Protein AF-A0A1Z9DZ14-F1 (afdb_monomer)

Sequence (275 aa):
MGACILCGKSAGFFYALHKNCYQHYQTVVTGLVELLEQQLATQPLATVCARMRTQVDALEFTAEASQRCYVKALEQYAALPKQPLQALPVTENWLACIQMLALDERMFVDPTLVQRQRNLPALRSLQAGQLPQFEATEQVAPATLESQETIWWVFRSGDLEQKNPAPKNWSIVAQLIDNLRPSKVNLVSQSLAQGALWLTDMAIHIVPEQGVSAHDSVRIDYADIYSCTPASGGVSVQLKHSTAVAQALHCEDGRLLYQFILEGLKRRELGRKQI

Nearest PDB structures (foldseek):
  1aqc-assembly2_A  TM=5.773E-01  e=4.059E-03  Homo sapiens
  1aqc-assembly2_B-2  TM=5.901E-01  e=1.395E-02  Homo sapiens
  3u8z-assembly1_C  TM=3.535E-01  e=2.261E-02  Homo sapiens
  8s4y-assembly1_B  TM=3.367E-01  e=2.517E-02  Mus musculus
  3u8z-assembly2_B  TM=3.608E-01  e=3.867E-02  Homo sapiens

Mean predicted aligned error: 10.9 Å

Secondary structure (DSSP, 8-state):
-EEPTTT-SEEESS-SS-HHHHHHHHHHHHHHHHHHHHHTTTS-HHHHHHHHHHHHHTTT--HHHHHHHHHHHHHHHHT-TT-GGGSHHHHHHHHHHHHHTT--GGGSSSTTHHHHHHHHHHHHHHHTTPPPPPP--SSPPPTT--TTPPEEEEEEEEEEEEEEEPP----HHHHHHHHHS-----EEEEEEEEEEEEEESSEEEEEPPBTB-GGG-EEEETTTEEEEEEETTEEEEEETTS-S--EEEEETTHHHHHHHHHHHHHHHHHHHT--

Solvent-accessible surface area (backbone atoms only — not comparable to full-atom values): 15661 Å² total; per-residue (Å²): 116,35,47,10,69,44,57,62,48,82,35,40,82,90,32,60,56,46,72,65,59,53,51,53,51,52,53,48,25,53,52,45,28,54,48,48,73,71,33,52,80,77,46,62,65,70,60,54,54,50,54,52,46,57,65,49,61,75,64,62,45,35,72,70,41,48,52,49,41,54,49,51,17,54,52,53,44,65,66,36,92,82,41,62,66,74,40,68,70,35,35,52,44,54,55,47,48,39,61,76,67,69,56,64,70,83,74,40,90,56,76,54,53,66,58,52,59,68,46,43,62,44,44,51,29,48,74,72,75,37,82,43,84,60,74,86,63,97,66,82,76,57,84,84,60,54,98,84,61,49,73,47,47,73,42,83,48,28,36,36,31,35,62,40,73,49,86,76,80,86,48,75,67,56,56,54,48,42,73,77,42,82,64,77,82,58,65,37,78,40,80,75,44,58,21,27,33,37,33,36,69,57,34,40,35,36,36,50,58,94,90,58,64,77,83,65,46,48,75,46,45,48,85,42,52,70,50,73,46,88,42,95,53,7,29,33,37,30,44,72,88,48,85,88,56,51,32,34,43,32,34,91,51,21,68,53,53,44,54,52,52,52,51,35,44,50,52,51,57,53,59,62,72,78,111

pLDDT: mean 82.26, std 11.65, range [42.72, 96.06]

Foldseek 3Di:
DAAAQWQRHDPDDPDNHDPVSVVLLVVLLVVLLVLLVVDLQPHDLVVNLVVNCVSLVVSNTDPVNSLLSQLSSLVVNCVDPVNQLPDPSSLVSSLVSCVVSVHDCVSHPPSLSSVCSVCVVQLVCLVVVHQDDDDDDPDDDQPPDDPPWAWRDKFFKKWKKWWDQDPDPDDPVVVVVCVVPVDDRDTDIDTLAMGMWIFTLFWIWHQHPPPDDSVSIDTGGLVQFPDWDQDDQAIWTDGNPDDPIIITMHGSDRSSVVSSSVSSNVVVVVVVVVD

Radius of gyration: 24.78 Å; Cα contacts (8 Å, |Δi|>4): 399; chains: 1; bounding box: 60×48×67 Å

Structure (mmCIF, N/CA/C/O backbone):
data_AF-A0A1Z9DZ14-F1
#
_entry.id   AF-A0A1Z9DZ14-F1
#
loop_
_atom_site.group_PDB
_atom_site.id
_atom_site.type_symbol
_atom_site.label_atom_id
_atom_site.label_alt_id
_atom_site.label_comp_id
_atom_site.label_asym_id
_atom_site.label_entity_id
_atom_site.label_seq_id
_atom_site.pdbx_PDB_ins_code
_atom_site.Cartn_x
_atom_site.Cartn_y
_atom_site.Cartn_z
_atom_site.occupancy
_atom_site.B_iso_or_equiv
_atom_site.auth_seq_id
_atom_site.auth_comp_id
_atom_site.auth_asym_id
_atom_site.auth_atom_id
_atom_site.pdbx_PDB_model_num
ATOM 1 N N . MET A 1 1 ? 25.879 -20.425 -22.955 1.00 61.53 1 MET A N 1
ATOM 2 C CA . MET A 1 1 ? 26.076 -18.959 -22.931 1.00 61.53 1 MET A CA 1
ATOM 3 C C . MET A 1 1 ? 24.866 -18.340 -22.255 1.00 61.53 1 MET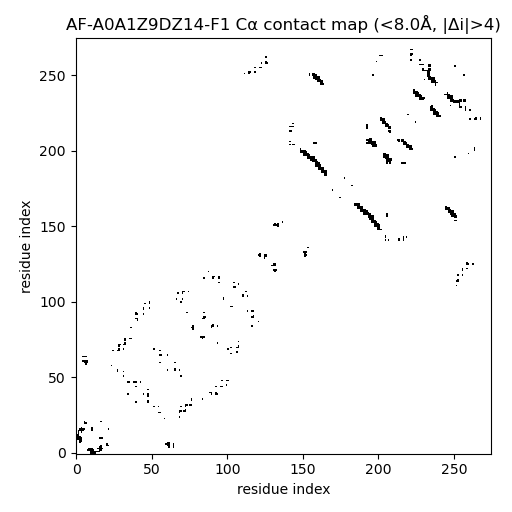 A C 1
ATOM 5 O O . MET A 1 1 ? 23.763 -18.751 -22.588 1.00 61.53 1 MET A O 1
ATOM 9 N N . GLY A 1 2 ? 25.050 -17.423 -21.306 1.00 78.19 2 GLY A N 1
ATOM 10 C CA . GLY A 1 2 ? 23.940 -16.706 -20.676 1.00 78.19 2 GLY A CA 1
ATOM 11 C C . GLY A 1 2 ? 23.332 -15.677 -21.632 1.00 78.19 2 GLY A C 1
ATOM 12 O O . GLY A 1 2 ? 24.054 -15.030 -22.398 1.00 78.19 2 GLY A O 1
ATOM 13 N N . ALA A 1 3 ? 22.006 -15.545 -21.614 1.00 85.06 3 ALA A N 1
ATOM 14 C CA . ALA A 1 3 ? 21.295 -14.473 -22.305 1.00 85.06 3 ALA A CA 1
ATOM 15 C C . ALA A 1 3 ? 21.242 -13.224 -21.414 1.00 85.06 3 ALA A C 1
ATOM 17 O O . ALA A 1 3 ? 21.137 -13.328 -20.192 1.00 85.06 3 ALA A O 1
ATOM 18 N N . CYS A 1 4 ? 21.315 -12.042 -22.022 1.00 89.56 4 CYS A N 1
ATOM 19 C CA . CYS A 1 4 ? 21.115 -10.787 -21.319 1.00 89.56 4 CYS A CA 1
ATOM 20 C C . CYS A 1 4 ? 19.668 -10.703 -20.833 1.00 89.56 4 CYS A C 1
ATOM 22 O O . CYS A 1 4 ? 18.748 -10.787 -21.642 1.00 89.56 4 CYS A O 1
ATOM 24 N N . ILE A 1 5 ? 19.466 -10.448 -19.540 1.00 88.69 5 ILE A N 1
ATOM 25 C CA . ILE A 1 5 ? 18.114 -10.348 -18.965 1.00 88.69 5 ILE A CA 1
ATOM 26 C C . ILE A 1 5 ? 17.293 -9.170 -19.519 1.00 88.69 5 ILE A C 1
ATOM 28 O O . ILE A 1 5 ? 16.074 -9.168 -19.407 1.00 88.69 5 ILE A O 1
ATOM 32 N N . LEU A 1 6 ? 17.948 -8.162 -20.112 1.00 90.25 6 LEU A N 1
ATOM 33 C CA . LEU A 1 6 ? 17.279 -6.981 -20.663 1.00 90.25 6 LEU A CA 1
ATOM 34 C C . LEU A 1 6 ? 16.865 -7.191 -22.120 1.00 90.25 6 LEU A C 1
ATOM 36 O O . LEU A 1 6 ? 15.693 -7.043 -22.435 1.00 90.25 6 LEU A O 1
ATOM 40 N N . CYS A 1 7 ? 17.796 -7.568 -23.000 1.00 90.75 7 CYS A N 1
ATOM 41 C CA . CYS A 1 7 ? 17.547 -7.664 -24.445 1.00 90.75 7 CYS A CA 1
ATOM 42 C C . CYS A 1 7 ? 17.412 -9.101 -24.983 1.00 90.75 7 CYS A C 1
ATOM 44 O O . CYS A 1 7 ? 17.202 -9.287 -26.176 1.00 90.75 7 CYS A O 1
ATOM 46 N N . GLY A 1 8 ? 17.612 -10.133 -24.155 1.00 87.25 8 GLY A N 1
ATOM 47 C CA . GLY A 1 8 ? 17.539 -11.547 -24.554 1.00 87.25 8 GLY A CA 1
ATOM 48 C C . GLY A 1 8 ? 18.699 -12.053 -25.428 1.00 87.25 8 GLY A C 1
ATOM 49 O O . GLY A 1 8 ? 18.810 -13.254 -25.666 1.00 87.25 8 GLY A O 1
ATOM 50 N N . LYS A 1 9 ? 19.599 -11.173 -25.889 1.00 89.00 9 LYS A N 1
ATOM 51 C CA . LYS A 1 9 ? 20.758 -11.521 -26.736 1.00 89.00 9 LYS A CA 1
ATOM 52 C C . LYS A 1 9 ? 21.900 -12.113 -25.898 1.00 89.00 9 LYS A C 1
ATOM 54 O O . LYS A 1 9 ? 21.988 -11.870 -24.698 1.00 89.00 9 LYS A O 1
ATOM 59 N N . SER A 1 10 ? 22.815 -12.867 -26.508 1.00 86.44 10 SER A N 1
ATOM 60 C CA . SER A 1 10 ? 23.923 -13.520 -25.787 1.00 86.44 10 SER A CA 1
ATOM 61 C C . SER A 1 10 ? 24.830 -12.514 -25.058 1.00 86.44 10 SER A C 1
ATOM 63 O O . SER A 1 10 ? 25.407 -11.627 -25.690 1.00 86.44 10 SER A O 1
ATOM 65 N N . ALA A 1 11 ? 25.006 -12.678 -23.745 1.00 81.19 11 ALA A N 1
ATOM 66 C CA . ALA A 1 11 ? 25.849 -11.829 -22.891 1.00 81.19 11 ALA A CA 1
ATOM 67 C C . ALA A 1 11 ? 27.206 -12.463 -22.526 1.00 81.19 11 ALA A C 1
ATOM 69 O O . ALA A 1 11 ? 28.018 -11.852 -21.834 1.00 81.19 11 ALA A O 1
ATOM 70 N N . GLY A 1 12 ? 27.484 -13.670 -23.027 1.00 78.56 12 GLY A N 1
ATOM 71 C CA . GLY A 1 12 ? 28.678 -14.447 -22.689 1.00 78.56 12 GLY A CA 1
ATOM 72 C C . GLY A 1 12 ? 28.428 -15.423 -21.536 1.00 78.56 12 GLY A C 1
ATOM 73 O O . GLY A 1 12 ? 27.288 -15.683 -21.163 1.00 78.56 12 GLY A O 1
ATOM 74 N N . PHE A 1 13 ? 29.484 -16.043 -21.004 1.00 68.12 13 PHE A N 1
ATOM 75 C CA . PHE A 1 13 ? 29.361 -17.037 -19.923 1.00 68.12 13 PHE A CA 1
ATOM 76 C C . PHE A 1 13 ? 29.339 -16.428 -18.516 1.00 68.12 13 PHE A C 1
ATOM 78 O O . PHE A 1 13 ? 28.753 -17.023 -17.620 1.00 68.12 13 PHE A O 1
ATOM 85 N N . PHE A 1 14 ? 29.946 -15.253 -18.330 1.00 70.44 14 PHE A N 1
ATOM 86 C CA . PHE A 1 14 ? 30.169 -14.661 -17.005 1.00 70.44 14 PHE A CA 1
ATOM 87 C C . PHE A 1 14 ? 29.276 -13.456 -16.687 1.00 70.44 14 PHE A C 1
ATOM 89 O O . PHE A 1 14 ? 29.252 -13.008 -15.545 1.00 70.44 14 PHE A O 1
ATOM 96 N N . TYR A 1 15 ? 28.536 -12.928 -17.667 1.00 73.88 15 T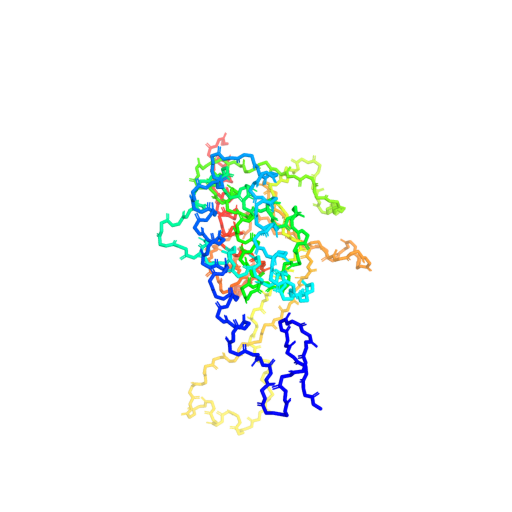YR A N 1
ATOM 97 C CA . TYR A 1 15 ? 27.715 -11.731 -17.491 1.00 73.88 15 TYR A CA 1
ATOM 98 C C . TYR A 1 15 ? 26.238 -12.034 -17.724 1.00 73.88 15 TYR A C 1
ATOM 100 O O . TYR A 1 15 ? 25.866 -12.630 -18.732 1.00 73.88 15 TYR A O 1
ATOM 108 N N . ALA A 1 16 ? 25.394 -11.568 -16.801 1.00 80.56 16 ALA A N 1
ATOM 109 C CA . ALA A 1 16 ? 23.937 -11.608 -16.937 1.00 80.56 16 ALA A CA 1
ATOM 110 C C . ALA A 1 16 ? 23.379 -10.414 -17.740 1.00 80.56 16 ALA A C 1
ATOM 112 O O . ALA A 1 16 ? 22.222 -10.427 -18.161 1.00 80.56 16 ALA A O 1
ATOM 113 N N . LEU A 1 17 ? 24.183 -9.359 -17.942 1.00 88.81 17 LEU A N 1
ATOM 114 C CA . LEU A 1 17 ? 23.769 -8.092 -18.551 1.00 88.81 17 LEU A CA 1
ATOM 115 C C . LEU A 1 17 ? 24.869 -7.517 -19.454 1.00 88.81 17 LEU A C 1
ATOM 117 O O . LEU A 1 17 ? 26.041 -7.528 -19.078 1.00 88.81 17 LEU A O 1
ATOM 121 N N . HIS A 1 18 ? 24.500 -6.926 -20.596 1.00 91.06 18 HIS A N 1
ATOM 122 C CA . HIS A 1 18 ? 25.413 -6.044 -21.331 1.00 91.06 18 HIS A CA 1
ATOM 123 C C . HIS A 1 18 ? 25.520 -4.688 -20.630 1.00 91.06 18 HIS A C 1
ATOM 125 O O . HIS A 1 18 ? 24.508 -4.107 -20.233 1.00 91.06 18 HIS A O 1
ATOM 131 N N . LYS A 1 19 ? 26.737 -4.135 -20.555 1.00 88.94 19 LYS A N 1
ATOM 132 C CA . LYS A 1 19 ? 26.988 -2.803 -19.978 1.00 88.94 19 LYS A CA 1
ATOM 133 C C . LYS A 1 19 ? 26.134 -1.712 -20.638 1.00 88.94 19 LYS A C 1
ATOM 135 O O . LYS A 1 19 ? 25.541 -0.904 -19.932 1.00 88.94 19 LYS A O 1
ATOM 140 N N . ASN A 1 20 ? 26.019 -1.738 -21.967 1.00 90.12 20 ASN A N 1
ATOM 141 C CA . ASN A 1 20 ? 25.236 -0.752 -22.719 1.00 90.12 20 ASN A CA 1
ATOM 142 C C . ASN A 1 20 ? 23.735 -0.877 -22.421 1.00 90.12 20 ASN A C 1
ATOM 144 O O . ASN A 1 20 ? 23.080 0.130 -22.181 1.00 90.12 20 ASN A O 1
ATOM 148 N N . CYS A 1 21 ? 23.190 -2.100 -22.357 1.00 91.25 21 CYS A N 1
ATOM 149 C CA . CYS A 1 21 ? 21.782 -2.306 -22.000 1.00 91.25 21 CYS A CA 1
ATOM 150 C C . CYS A 1 21 ? 21.473 -1.777 -20.595 1.00 91.25 21 CYS A C 1
ATOM 152 O O . CYS A 1 21 ? 20.444 -1.141 -20.399 1.00 91.25 21 CYS A O 1
ATOM 154 N N . TYR A 1 22 ? 22.377 -1.982 -19.634 1.00 91.69 22 TYR A N 1
ATOM 155 C CA . TYR A 1 22 ? 22.207 -1.438 -18.287 1.00 91.69 22 TYR A CA 1
ATOM 156 C C . TYR A 1 22 ? 22.250 0.099 -18.263 1.00 91.69 22 TYR A C 1
ATOM 158 O O . TYR A 1 22 ? 21.426 0.721 -17.599 1.00 91.69 22 TYR A O 1
ATOM 166 N N . GLN A 1 23 ? 23.157 0.721 -19.021 1.00 92.44 23 GLN A N 1
ATOM 167 C CA . GLN A 1 23 ? 23.205 2.181 -19.146 1.00 92.44 23 GLN A CA 1
ATOM 168 C C . GLN A 1 23 ? 21.920 2.739 -19.769 1.00 92.44 23 GLN A C 1
ATOM 170 O O . GLN A 1 23 ? 21.324 3.652 -19.207 1.00 92.44 23 GLN A O 1
ATOM 175 N N . HIS A 1 24 ? 21.443 2.150 -20.870 1.00 92.12 24 HIS A N 1
ATOM 176 C CA . HIS A 1 24 ? 20.185 2.559 -21.498 1.00 92.12 24 HIS A CA 1
ATOM 177 C C . HIS A 1 24 ? 18.979 2.379 -20.571 1.00 92.12 24 HIS A C 1
ATOM 179 O O . HIS A 1 24 ? 18.133 3.267 -20.503 1.00 92.12 24 HIS A O 1
ATOM 185 N N . TYR A 1 25 ? 18.933 1.279 -19.811 1.00 93.25 25 TYR A N 1
ATOM 186 C CA . TYR A 1 25 ? 17.917 1.055 -18.783 1.00 93.25 25 TYR A CA 1
ATOM 187 C C . TYR A 1 25 ? 17.900 2.198 -17.759 1.00 93.25 25 TYR A C 1
ATOM 189 O O . TYR A 1 25 ? 16.848 2.774 -17.497 1.00 93.25 25 TYR A O 1
ATOM 197 N N . GLN A 1 26 ? 19.063 2.572 -17.214 1.00 94.00 26 GLN A N 1
ATOM 198 C CA . GLN A 1 26 ? 19.156 3.662 -16.240 1.00 94.00 26 GLN A CA 1
ATOM 199 C C . GLN A 1 26 ? 18.719 5.004 -16.836 1.00 94.00 26 GL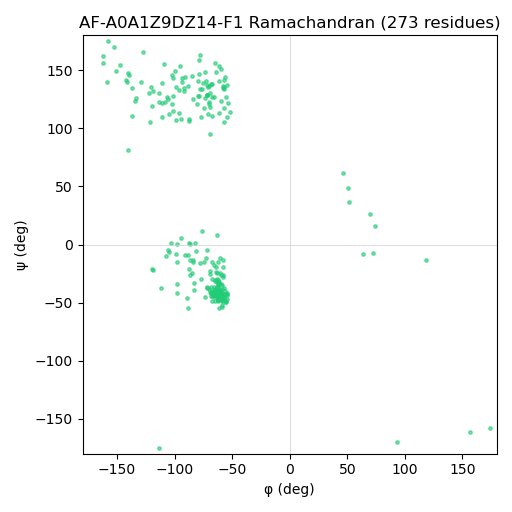N A C 1
ATOM 201 O O . GLN A 1 26 ? 17.916 5.702 -16.224 1.00 94.00 26 GLN A O 1
ATOM 206 N N . THR A 1 27 ? 19.202 5.344 -18.034 1.00 94.75 27 THR A N 1
ATOM 207 C CA . THR A 1 27 ? 18.852 6.601 -18.710 1.00 94.75 27 THR A CA 1
ATOM 208 C C . THR A 1 27 ? 17.355 6.707 -18.974 1.00 94.75 27 THR A C 1
ATOM 210 O O . THR A 1 27 ? 16.767 7.754 -18.709 1.00 94.75 27 THR A O 1
ATOM 213 N N . VAL A 1 28 ? 16.722 5.634 -19.456 1.00 95.00 28 VAL A N 1
ATOM 214 C CA . VAL A 1 28 ? 15.279 5.646 -19.715 1.00 95.00 28 VAL A CA 1
ATOM 215 C C . VAL A 1 28 ? 14.488 5.721 -18.418 1.00 95.00 28 VAL A C 1
ATOM 217 O O . VAL A 1 28 ? 13.569 6.524 -18.345 1.00 95.00 28 VAL A O 1
ATOM 220 N N . VAL A 1 29 ? 14.860 4.989 -17.364 1.00 95.50 29 VAL A N 1
ATOM 221 C CA . VAL A 1 29 ? 14.180 5.116 -16.062 1.00 95.50 29 VAL A CA 1
ATOM 222 C C . VAL A 1 29 ? 14.231 6.559 -15.551 1.00 95.50 29 VAL A C 1
ATOM 224 O O . VAL A 1 29 ? 13.194 7.090 -15.163 1.00 95.50 29 VAL A O 1
ATOM 227 N N . THR A 1 30 ? 15.387 7.226 -15.615 1.00 95.69 30 THR A N 1
ATOM 228 C CA . THR A 1 30 ? 15.498 8.643 -15.231 1.00 95.69 30 THR A CA 1
ATOM 229 C C . THR A 1 30 ? 14.624 9.545 -16.107 1.00 95.69 30 THR A C 1
ATOM 231 O O . THR A 1 30 ? 13.868 10.354 -15.574 1.00 95.69 30 THR A O 1
ATOM 234 N N . GLY A 1 31 ? 14.645 9.363 -17.431 1.00 95.06 31 GLY A N 1
ATOM 235 C CA . GLY A 1 31 ? 13.806 10.141 -18.350 1.00 95.06 31 GLY A CA 1
ATOM 236 C C . GLY A 1 31 ? 12.301 9.937 -18.131 1.00 95.06 31 GLY A C 1
ATOM 237 O O . GLY A 1 31 ? 11.522 10.884 -18.237 1.00 95.06 31 GLY A O 1
ATOM 238 N N . LEU A 1 32 ? 11.881 8.725 -17.759 1.00 96.06 32 LEU A N 1
ATOM 239 C CA . LEU A 1 32 ? 10.494 8.428 -17.401 1.00 96.06 32 LEU A CA 1
ATOM 240 C C . LEU A 1 32 ? 10.082 9.131 -16.101 1.00 96.06 32 LEU A C 1
ATOM 242 O O . LEU A 1 32 ? 8.972 9.653 -16.028 1.00 96.06 32 LEU A O 1
ATOM 246 N N . VAL A 1 33 ? 10.958 9.181 -15.090 1.00 95.69 33 VAL A N 1
ATOM 247 C CA . VAL A 1 33 ? 10.693 9.918 -13.839 1.00 95.69 33 VAL A CA 1
ATOM 248 C C . VAL A 1 33 ? 10.516 11.410 -14.121 1.00 95.69 33 VAL A C 1
ATOM 250 O O . VAL A 1 33 ? 9.539 12.002 -13.665 1.00 95.69 33 VAL A O 1
ATOM 253 N N . GLU A 1 34 ? 11.395 12.006 -14.929 1.00 94.62 34 GLU A N 1
ATOM 254 C CA . GLU A 1 34 ? 11.286 13.415 -15.334 1.00 94.62 34 GLU A CA 1
ATOM 255 C C . GLU A 1 34 ? 9.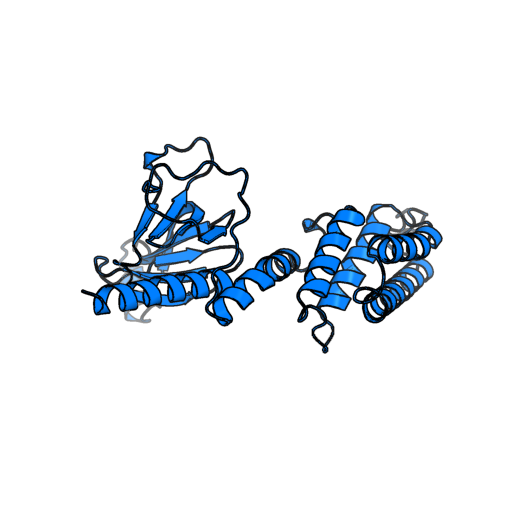985 13.696 -16.101 1.00 94.62 34 GLU A C 1
ATOM 257 O O . GLU A 1 34 ? 9.321 14.711 -15.871 1.00 94.62 34 GLU A O 1
ATOM 262 N N . LEU A 1 35 ? 9.580 12.776 -16.982 1.00 94.62 35 LEU A N 1
ATOM 263 C CA . LEU A 1 35 ? 8.314 12.867 -17.705 1.00 94.62 35 LEU A CA 1
ATOM 264 C C . LEU A 1 35 ? 7.119 12.848 -16.743 1.00 94.62 35 LEU A C 1
ATOM 266 O O . LEU A 1 35 ? 6.219 13.680 -16.879 1.00 94.62 35 LEU A O 1
ATOM 270 N N . LEU A 1 36 ? 7.117 11.940 -15.763 1.00 94.19 36 LEU A N 1
ATOM 271 C CA . LEU A 1 36 ? 6.074 11.861 -14.737 1.00 94.19 36 LEU A CA 1
ATOM 272 C C . LEU A 1 36 ? 6.017 13.144 -13.893 1.00 94.19 36 LEU A C 1
ATOM 274 O O . LEU A 1 36 ? 4.930 13.675 -13.672 1.00 94.19 36 LEU A O 1
ATOM 278 N N . GLU A 1 37 ? 7.163 13.695 -13.479 1.00 92.50 37 GLU A N 1
ATOM 279 C CA . GLU A 1 37 ? 7.232 14.972 -12.749 1.00 92.50 37 GLU A CA 1
ATOM 280 C C . GLU A 1 37 ? 6.599 16.134 -13.512 1.00 92.50 37 GLU A C 1
ATOM 282 O O . GLU A 1 37 ? 5.873 16.935 -12.924 1.00 92.50 37 GLU A O 1
ATOM 287 N N . GLN A 1 38 ? 6.849 16.227 -14.816 1.00 90.81 38 GLN A N 1
ATOM 288 C CA . GLN A 1 38 ? 6.402 17.364 -15.618 1.00 90.81 38 GLN A CA 1
ATOM 289 C C . GLN A 1 38 ? 4.951 17.233 -16.097 1.00 90.81 38 GLN A C 1
ATOM 291 O O . GLN A 1 38 ? 4.263 18.242 -16.268 1.00 90.81 38 GLN A O 1
ATOM 296 N N . GLN A 1 39 ? 4.492 16.007 -16.371 1.00 92.62 39 GLN A N 1
ATOM 297 C CA . GLN A 1 39 ? 3.299 15.785 -17.197 1.00 92.62 39 GLN A CA 1
ATOM 298 C C . GLN A 1 39 ? 2.168 15.047 -16.481 1.00 92.62 39 GLN A C 1
ATOM 300 O O . GLN A 1 39 ? 1.022 15.206 -16.894 1.00 92.62 39 GLN A O 1
ATOM 305 N N . LEU A 1 40 ? 2.428 14.298 -15.402 1.00 91.12 40 LEU A N 1
ATOM 306 C CA . LEU A 1 40 ? 1.394 13.469 -14.761 1.00 91.12 40 LEU A CA 1
ATOM 307 C C . LEU A 1 40 ? 0.219 14.290 -14.198 1.00 91.12 40 LEU A C 1
ATOM 309 O O . LEU A 1 40 ? -0.914 13.817 -14.172 1.00 91.12 40 LEU A O 1
ATOM 313 N N . ALA A 1 41 ? 0.483 15.522 -13.760 1.00 87.94 41 ALA A N 1
ATOM 314 C CA . ALA A 1 41 ? -0.535 16.417 -13.211 1.00 87.94 41 ALA A CA 1
ATOM 315 C C . ALA A 1 41 ? -1.256 17.268 -14.273 1.00 87.94 41 ALA A C 1
ATOM 317 O O . ALA A 1 41 ? -2.330 17.796 -14.004 1.00 87.94 41 ALA A O 1
ATOM 318 N N . THR A 1 42 ? -0.652 17.461 -15.448 1.00 88.25 42 THR A N 1
ATOM 319 C CA . THR A 1 42 ? -1.051 18.513 -16.403 1.00 88.25 42 THR A CA 1
ATOM 320 C C . THR A 1 42 ? -1.510 17.978 -17.753 1.00 88.25 42 THR A C 1
ATOM 322 O O . THR A 1 42 ? -2.214 18.679 -18.476 1.00 88.25 42 THR A O 1
ATOM 325 N N . GLN A 1 43 ? -1.111 16.760 -18.118 1.00 91.81 43 GLN A N 1
ATOM 326 C CA . GLN A 1 43 ? -1.420 16.148 -19.404 1.00 91.81 43 GLN A CA 1
ATOM 327 C C . GLN A 1 43 ? -2.425 15.001 -19.246 1.00 91.81 43 GLN A C 1
ATOM 329 O O . GLN A 1 43 ? -2.485 14.373 -18.189 1.00 91.81 43 GLN A O 1
ATOM 334 N N . PRO A 1 44 ? -3.182 14.668 -20.308 1.00 92.56 44 PRO A N 1
ATOM 335 C CA . PRO A 1 44 ? -4.019 13.476 -20.313 1.00 92.56 44 PRO A CA 1
ATOM 336 C C . PRO A 1 44 ? -3.188 12.212 -20.073 1.00 92.56 44 PRO A C 1
ATOM 338 O O . PRO A 1 44 ? -2.156 12.004 -20.719 1.00 92.56 44 PRO A O 1
ATOM 341 N N . LEU A 1 45 ? -3.680 11.335 -19.197 1.00 92.62 45 LEU A N 1
ATOM 342 C CA . LEU A 1 45 ? -3.001 10.098 -18.804 1.00 92.62 45 LEU A CA 1
ATOM 343 C C . LEU A 1 45 ? -2.618 9.220 -20.005 1.00 92.62 45 LEU A C 1
ATOM 345 O O . LEU A 1 45 ? -1.499 8.721 -20.084 1.00 92.62 45 LEU A O 1
ATOM 349 N N . ALA A 1 46 ? -3.512 9.101 -20.992 1.00 93.69 46 ALA A N 1
ATOM 350 C CA . ALA A 1 46 ? -3.250 8.342 -22.213 1.00 93.69 46 ALA A CA 1
ATOM 351 C C . ALA A 1 46 ? -2.022 8.859 -22.981 1.00 93.69 46 ALA A C 1
ATOM 353 O O . ALA A 1 46 ? -1.230 8.062 -23.482 1.00 93.69 46 ALA A O 1
ATOM 354 N N . THR A 1 47 ? -1.824 10.179 -23.023 1.00 93.81 47 THR A N 1
ATOM 355 C CA . THR A 1 47 ? -0.661 10.810 -23.661 1.00 93.81 47 THR A CA 1
ATOM 356 C C . THR A 1 47 ? 0.620 10.516 -22.885 1.00 93.81 47 THR A C 1
ATOM 358 O O . THR A 1 47 ? 1.647 10.208 -23.491 1.00 93.81 47 THR A O 1
ATOM 361 N N . VAL A 1 48 ? 0.562 10.577 -21.552 1.00 94.81 48 VAL A N 1
ATOM 362 C CA . VAL A 1 48 ? 1.689 10.249 -20.665 1.00 94.81 48 VAL A CA 1
ATOM 363 C C . VAL A 1 48 ? 2.106 8.790 -20.866 1.00 94.81 48 VAL A C 1
ATOM 365 O O . VAL A 1 48 ? 3.252 8.531 -21.231 1.00 94.81 48 VAL A O 1
ATOM 368 N N . CYS A 1 49 ? 1.172 7.841 -20.744 1.00 94.75 49 CYS A N 1
ATOM 369 C CA . CYS A 1 49 ? 1.450 6.417 -20.940 1.00 94.75 49 CYS A CA 1
ATOM 370 C C . CYS A 1 49 ? 1.950 6.107 -22.359 1.00 94.75 49 CYS A C 1
ATOM 372 O O . CYS A 1 49 ? 2.875 5.313 -22.515 1.00 94.75 49 CYS A O 1
ATOM 374 N N . ALA A 1 50 ? 1.391 6.743 -23.396 1.00 94.44 50 ALA A N 1
ATOM 375 C CA . ALA A 1 50 ? 1.855 6.564 -24.772 1.00 94.44 50 ALA A CA 1
ATOM 376 C C . ALA A 1 50 ? 3.314 7.012 -24.946 1.00 94.44 50 ALA A C 1
ATOM 378 O O . ALA A 1 50 ? 4.109 6.286 -25.538 1.00 94.44 50 ALA A O 1
ATOM 379 N N . ARG A 1 51 ? 3.697 8.160 -24.372 1.00 94.25 51 ARG A N 1
ATOM 380 C CA . ARG A 1 51 ? 5.087 8.639 -24.409 1.00 94.25 51 ARG A CA 1
ATOM 381 C C . ARG A 1 51 ? 6.038 7.719 -23.650 1.00 94.25 51 ARG A C 1
ATOM 383 O O . ARG A 1 51 ? 7.129 7.448 -24.146 1.00 94.25 51 ARG A O 1
ATOM 390 N N . MET A 1 52 ? 5.622 7.211 -22.487 1.00 95.88 52 MET A N 1
ATOM 391 C CA . MET A 1 52 ? 6.404 6.221 -21.739 1.00 95.88 52 MET A CA 1
ATOM 392 C C . MET A 1 52 ? 6.641 4.956 -22.574 1.00 95.88 52 MET A C 1
ATOM 394 O O . MET A 1 52 ? 7.767 4.463 -22.626 1.00 95.88 52 MET A O 1
ATOM 398 N N . ARG A 1 53 ? 5.607 4.464 -23.273 1.00 94.94 53 ARG A N 1
ATOM 399 C CA . ARG A 1 53 ? 5.727 3.327 -24.198 1.00 94.94 53 ARG A CA 1
ATOM 400 C C . ARG A 1 53 ? 6.739 3.606 -25.298 1.00 94.94 53 ARG A C 1
ATOM 402 O O . ARG A 1 53 ? 7.708 2.871 -25.407 1.00 94.94 53 ARG A O 1
ATOM 40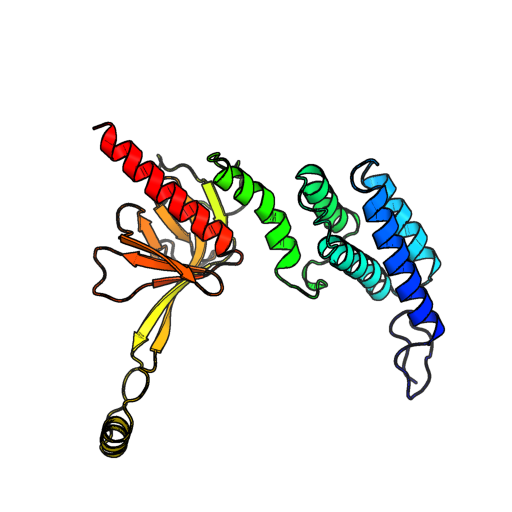9 N N . THR A 1 54 ? 6.616 4.735 -25.996 1.00 94.31 54 THR A N 1
ATOM 410 C CA . THR A 1 54 ? 7.551 5.114 -27.068 1.00 94.31 54 THR A CA 1
ATOM 411 C C . THR A 1 54 ? 9.015 5.159 -26.611 1.00 94.31 54 THR A C 1
ATOM 413 O O . THR A 1 54 ? 9.891 4.719 -27.352 1.00 94.31 54 THR A O 1
ATOM 416 N N . GLN A 1 55 ? 9.304 5.659 -25.402 1.00 94.00 55 GLN A N 1
ATOM 417 C CA . GLN A 1 55 ? 10.677 5.697 -24.878 1.00 94.00 55 GLN A CA 1
ATOM 418 C C . GLN A 1 55 ? 11.245 4.306 -24.565 1.00 94.00 55 GLN A C 1
ATOM 420 O O . GLN A 1 55 ? 12.436 4.076 -24.764 1.00 94.00 55 GLN A O 1
ATOM 425 N N . VAL A 1 56 ? 10.413 3.386 -24.071 1.00 93.50 56 VAL A N 1
ATOM 426 C CA . VAL A 1 56 ? 10.842 2.027 -23.704 1.00 93.50 56 VAL A CA 1
ATOM 427 C C . VAL A 1 56 ? 10.887 1.099 -24.918 1.00 93.50 56 VAL A C 1
ATOM 429 O O . VAL A 1 56 ? 11.834 0.327 -25.046 1.00 93.50 56 VAL A O 1
ATOM 432 N N . ASP A 1 57 ? 9.931 1.212 -25.841 1.00 91.25 57 ASP A N 1
ATOM 433 C CA . ASP A 1 57 ? 9.865 0.395 -27.059 1.00 91.25 57 ASP A CA 1
ATOM 434 C C . ASP A 1 57 ? 11.104 0.601 -27.945 1.00 91.25 57 ASP A C 1
ATOM 436 O O . ASP A 1 57 ? 11.598 -0.342 -28.562 1.00 91.25 57 ASP A O 1
ATOM 440 N N . ALA A 1 58 ? 11.678 1.810 -27.933 1.00 90.81 58 ALA A N 1
ATOM 441 C CA . ALA A 1 58 ? 12.916 2.138 -28.638 1.00 90.81 58 ALA A CA 1
ATOM 442 C C . ALA A 1 58 ? 14.150 1.339 -28.162 1.00 90.81 58 ALA A C 1
ATOM 444 O O . ALA A 1 58 ? 15.171 1.333 -28.847 1.00 90.81 58 ALA A O 1
ATOM 445 N N . LEU A 1 59 ? 14.086 0.682 -26.997 1.00 88.25 59 LEU A N 1
ATOM 446 C CA . LEU A 1 59 ? 15.196 -0.094 -26.435 1.00 88.25 59 LEU A CA 1
ATOM 447 C C . LEU A 1 59 ? 15.263 -1.543 -26.936 1.00 88.25 59 LEU A C 1
ATOM 449 O O . LEU A 1 59 ? 16.271 -2.209 -26.691 1.00 88.25 59 LEU A O 1
ATOM 453 N N . GLU A 1 60 ? 14.209 -2.044 -27.592 1.00 89.69 60 GLU A N 1
ATOM 454 C CA . GLU A 1 60 ? 14.089 -3.450 -28.021 1.00 89.69 60 GLU A CA 1
ATOM 455 C C . GLU A 1 60 ? 14.356 -4.460 -26.882 1.00 89.69 60 GLU A C 1
ATOM 457 O O . GLU A 1 60 ? 14.987 -5.508 -27.063 1.00 89.69 60 GLU A O 1
ATOM 462 N N . PHE A 1 61 ? 13.924 -4.127 -25.665 1.00 92.94 61 PHE A N 1
ATOM 463 C CA . PHE A 1 61 ? 14.038 -5.008 -24.506 1.00 92.94 61 PHE A CA 1
ATOM 464 C C . PHE A 1 61 ? 12.970 -6.108 -24.513 1.00 92.94 61 PHE A C 1
ATOM 466 O O . PHE A 1 61 ? 11.961 -6.043 -25.213 1.00 92.94 61 PHE A O 1
ATOM 473 N N . THR A 1 62 ? 13.202 -7.147 -23.712 1.00 92.06 62 THR A N 1
ATOM 474 C CA . THR A 1 62 ? 12.192 -8.169 -23.427 1.00 92.06 62 THR A CA 1
ATOM 475 C C . THR A 1 62 ? 10.981 -7.540 -22.737 1.00 92.06 62 THR A C 1
ATOM 477 O O . THR A 1 62 ? 11.110 -6.537 -22.034 1.00 92.06 62 THR A O 1
ATOM 480 N N . ALA A 1 63 ? 9.804 -8.152 -22.888 1.00 90.00 63 ALA A N 1
ATOM 481 C CA . ALA A 1 63 ? 8.567 -7.642 -22.290 1.00 90.00 63 ALA A CA 1
ATOM 482 C C . ALA A 1 63 ? 8.685 -7.433 -20.768 1.00 90.00 63 ALA A C 1
ATOM 484 O O . ALA A 1 63 ? 8.280 -6.391 -20.254 1.00 90.00 63 ALA A O 1
ATOM 485 N N . GLU A 1 64 ? 9.307 -8.380 -20.058 1.00 90.12 64 GLU A N 1
ATOM 486 C CA . GLU A 1 64 ? 9.526 -8.275 -18.613 1.00 90.12 64 GLU A CA 1
ATOM 487 C C . GLU A 1 64 ? 10.467 -7.110 -18.262 1.00 90.12 64 GLU A C 1
ATOM 489 O O . GLU A 1 64 ? 10.197 -6.342 -17.338 1.00 90.12 64 GLU A O 1
ATOM 494 N N . ALA A 1 65 ? 11.560 -6.932 -19.010 1.00 90.69 65 ALA A N 1
ATOM 495 C CA . ALA A 1 65 ? 12.487 -5.826 -18.790 1.00 90.69 65 ALA A CA 1
ATOM 496 C C . ALA A 1 65 ? 11.831 -4.461 -19.059 1.00 90.69 65 ALA A C 1
ATOM 498 O O . ALA A 1 65 ? 12.042 -3.526 -18.285 1.00 90.69 65 ALA A O 1
ATOM 499 N N . SER A 1 66 ? 10.987 -4.361 -20.088 1.00 93.19 66 SER A N 1
ATOM 500 C CA . SER A 1 66 ? 10.189 -3.164 -20.375 1.00 93.19 66 SER A CA 1
ATOM 501 C C . SER A 1 66 ? 9.212 -2.841 -19.242 1.00 93.19 66 SER A C 1
ATOM 503 O O . SER A 1 66 ? 9.159 -1.699 -18.785 1.00 93.19 66 SER A O 1
ATOM 505 N N . GLN A 1 67 ? 8.503 -3.843 -18.709 1.00 93.25 67 GLN A N 1
ATOM 506 C CA . GLN A 1 67 ? 7.637 -3.664 -17.538 1.00 93.25 67 GLN A CA 1
ATOM 507 C C . GLN A 1 67 ? 8.423 -3.188 -16.308 1.00 93.25 67 GLN A C 1
ATOM 509 O O . GLN A 1 67 ? 7.992 -2.263 -15.616 1.00 93.25 67 GLN A O 1
ATOM 514 N N . ARG A 1 68 ? 9.617 -3.749 -16.070 1.00 92.31 68 ARG A N 1
ATOM 515 C CA . ARG A 1 68 ? 10.501 -3.316 -14.975 1.00 92.31 68 ARG A CA 1
ATOM 516 C C . ARG A 1 68 ? 10.959 -1.863 -15.118 1.00 92.31 68 ARG A C 1
ATOM 518 O O . ARG A 1 68 ? 11.070 -1.191 -14.095 1.00 92.31 68 ARG A O 1
ATOM 525 N N . CYS A 1 69 ? 11.167 -1.349 -16.335 1.00 93.69 69 CYS A N 1
ATOM 526 C CA . CYS A 1 69 ? 11.450 0.078 -16.547 1.00 93.69 69 CYS A CA 1
ATOM 527 C C . CYS A 1 69 ? 10.315 0.958 -16.002 1.00 93.69 69 CYS A C 1
ATOM 529 O O . CYS A 1 69 ? 10.576 1.910 -15.265 1.00 93.69 69 CYS A O 1
ATOM 531 N N . TYR A 1 70 ? 9.059 0.623 -16.324 1.00 95.38 70 TYR A N 1
ATOM 532 C CA . TYR A 1 70 ? 7.895 1.385 -15.862 1.00 95.38 70 TYR A CA 1
ATOM 533 C C . TYR A 1 70 ? 7.735 1.319 -14.346 1.00 95.38 70 TYR A C 1
ATOM 535 O O . TYR A 1 70 ? 7.611 2.359 -13.702 1.00 95.38 70 TYR A O 1
ATOM 543 N N . VAL A 1 71 ? 7.792 0.112 -13.773 1.00 94.50 71 VAL A N 1
ATOM 544 C CA . VAL A 1 71 ? 7.682 -0.090 -12.322 1.00 94.50 71 VAL A CA 1
ATOM 545 C C . VAL A 1 71 ? 8.764 0.707 -11.600 1.00 94.50 71 VAL A C 1
ATOM 547 O O . VAL A 1 71 ? 8.465 1.453 -10.669 1.00 94.50 71 VAL A O 1
ATOM 550 N N . LYS A 1 72 ? 10.015 0.640 -12.075 1.00 94.50 72 LYS A N 1
ATOM 551 C CA . LYS A 1 72 ? 11.118 1.355 -11.432 1.00 94.50 72 LYS A CA 1
ATOM 552 C C . LYS A 1 72 ? 10.966 2.870 -11.505 1.00 94.50 72 LYS A C 1
ATOM 554 O O . LYS A 1 72 ? 11.272 3.546 -10.523 1.00 94.50 72 LYS A O 1
ATOM 559 N N . ALA A 1 73 ? 10.479 3.399 -12.625 1.00 95.31 73 ALA A N 1
ATOM 560 C CA . ALA A 1 73 ? 10.190 4.822 -12.751 1.00 95.31 73 ALA A CA 1
ATOM 561 C C . ALA A 1 73 ? 9.065 5.260 -11.797 1.00 95.31 73 ALA A C 1
ATOM 563 O O . ALA A 1 73 ? 9.199 6.274 -11.116 1.00 95.31 73 ALA A O 1
ATOM 564 N N . LEU A 1 74 ? 7.989 4.475 -11.678 1.00 94.62 74 LEU A N 1
ATOM 565 C CA . LEU A 1 74 ? 6.875 4.773 -10.771 1.00 94.62 74 LEU A CA 1
ATOM 566 C C . LEU A 1 74 ? 7.293 4.732 -9.293 1.00 94.62 74 LEU A C 1
ATOM 568 O O . LEU A 1 74 ? 6.874 5.601 -8.529 1.00 94.62 74 LEU A O 1
ATOM 572 N N . GLU A 1 75 ? 8.142 3.778 -8.896 1.00 93.38 75 GLU A N 1
ATOM 573 C CA . GLU A 1 75 ? 8.731 3.720 -7.550 1.00 93.38 75 GLU A CA 1
ATOM 574 C C . GLU A 1 75 ? 9.599 4.939 -7.244 1.00 93.38 75 GLU A C 1
ATOM 576 O O . GLU A 1 75 ? 9.470 5.548 -6.183 1.00 93.38 75 GLU A O 1
ATOM 581 N N . GLN A 1 76 ? 10.498 5.292 -8.170 1.00 93.62 76 GLN A N 1
ATOM 582 C CA . GLN A 1 76 ? 11.383 6.440 -7.994 1.00 93.62 76 GLN A CA 1
ATOM 583 C C . GLN A 1 76 ? 10.586 7.739 -7.916 1.00 93.62 76 GLN A C 1
ATOM 585 O O . GLN A 1 76 ? 10.865 8.557 -7.044 1.00 93.62 76 GLN A O 1
ATOM 590 N N . TYR A 1 77 ? 9.555 7.885 -8.750 1.00 92.56 77 TYR A N 1
ATOM 591 C CA . TYR A 1 77 ? 8.625 9.007 -8.695 1.00 92.56 77 TYR A CA 1
ATOM 592 C C . TYR A 1 77 ? 7.909 9.100 -7.339 1.00 92.56 77 TYR A C 1
ATOM 594 O O . TYR A 1 77 ? 7.873 10.166 -6.723 1.00 92.56 77 TYR A O 1
ATOM 602 N N . ALA A 1 78 ? 7.388 7.981 -6.825 1.00 89.06 78 ALA A N 1
ATOM 603 C CA . ALA A 1 78 ? 6.728 7.936 -5.520 1.00 89.06 78 ALA A CA 1
ATOM 604 C C . ALA A 1 78 ? 7.678 8.283 -4.356 1.00 89.06 78 ALA A C 1
ATOM 606 O O . ALA A 1 78 ? 7.238 8.827 -3.342 1.00 89.06 78 ALA A O 1
ATOM 607 N N . ALA A 1 79 ? 8.974 7.997 -4.506 1.00 89.31 79 ALA A N 1
ATOM 608 C CA . ALA A 1 79 ? 10.013 8.269 -3.515 1.00 89.31 79 ALA A CA 1
ATOM 609 C C . ALA A 1 79 ? 10.620 9.685 -3.601 1.00 89.31 79 ALA A C 1
ATOM 611 O O . ALA A 1 79 ? 11.520 10.009 -2.821 1.00 89.31 79 ALA A O 1
ATOM 612 N N . LEU A 1 80 ? 10.165 10.538 -4.528 1.00 88.75 80 LEU A N 1
ATOM 613 C CA . LEU A 1 80 ? 10.719 11.881 -4.691 1.00 88.75 80 LEU A CA 1
ATOM 614 C C . LEU A 1 80 ? 10.528 12.740 -3.423 1.00 88.75 80 LEU A C 1
ATOM 616 O O . LEU A 1 80 ? 9.443 12.737 -2.834 1.00 88.75 80 LEU A O 1
ATOM 620 N N . PRO A 1 81 ? 11.520 13.573 -3.036 1.00 80.69 81 PRO A N 1
ATOM 621 C CA . PRO A 1 81 ? 11.460 14.388 -1.815 1.00 80.69 81 PRO A CA 1
ATOM 622 C C . PRO A 1 81 ? 10.266 15.345 -1.752 1.00 80.69 81 PRO A C 1
ATOM 624 O O . PRO A 1 81 ? 9.786 15.677 -0.672 1.00 80.69 81 PRO A O 1
ATOM 627 N N . LYS A 1 82 ? 9.775 15.783 -2.917 1.00 79.12 82 LYS A N 1
ATOM 628 C CA . LYS A 1 82 ? 8.626 16.689 -3.052 1.00 79.12 82 LYS A CA 1
ATOM 629 C C . LYS A 1 82 ? 7.284 16.021 -2.717 1.00 79.12 82 LYS A C 1
ATOM 631 O O . LYS A 1 82 ? 6.270 16.706 -2.736 1.00 79.12 82 LYS A O 1
ATOM 636 N N . GLN A 1 83 ? 7.275 14.712 -2.438 1.00 74.81 83 GLN A N 1
ATOM 637 C CA . GLN A 1 83 ? 6.083 13.898 -2.182 1.00 74.81 83 GLN A CA 1
ATOM 638 C C . GLN A 1 83 ? 4.968 14.160 -3.213 1.00 74.81 83 GLN A C 1
ATOM 640 O O . GLN A 1 83 ? 3.884 14.616 -2.853 1.00 74.81 83 GLN A O 1
ATOM 645 N N . PRO A 1 84 ? 5.207 13.889 -4.509 1.00 70.62 84 PRO A N 1
ATOM 646 C CA . PRO A 1 84 ? 4.285 14.270 -5.586 1.00 70.62 84 PRO A CA 1
ATOM 647 C C . PRO A 1 84 ? 2.880 13.662 -5.440 1.00 70.62 84 PRO A C 1
ATOM 649 O O . PRO A 1 84 ? 1.891 14.260 -5.856 1.00 70.62 84 PRO A O 1
ATOM 652 N N . LEU A 1 85 ? 2.777 12.517 -4.760 1.00 79.75 85 LEU A N 1
ATOM 653 C CA . LEU A 1 85 ? 1.520 11.831 -4.433 1.00 79.75 85 LEU A CA 1
ATOM 654 C C . LEU A 1 85 ? 0.750 12.509 -3.271 1.00 79.75 85 LEU A C 1
ATOM 656 O O . LEU A 1 85 ? -0.219 11.983 -2.721 1.00 79.75 85 LEU A O 1
ATOM 660 N N . GLN A 1 86 ? 1.154 13.718 -2.867 1.00 73.44 86 GLN A N 1
ATOM 661 C CA . GLN A 1 86 ? 0.381 14.534 -1.933 1.00 73.44 86 GLN A CA 1
ATOM 662 C C . GLN A 1 86 ? -0.923 15.080 -2.526 1.00 73.44 86 GLN A C 1
ATOM 664 O O . GLN A 1 86 ? -1.864 15.339 -1.781 1.00 73.44 86 GLN A O 1
ATOM 669 N N . ALA A 1 87 ? -1.022 15.234 -3.844 1.00 79.94 87 ALA A N 1
ATOM 670 C CA . ALA A 1 87 ? -2.252 15.683 -4.490 1.00 79.94 87 ALA A CA 1
ATOM 671 C C . ALA A 1 87 ? -3.116 14.480 -4.908 1.00 79.94 87 ALA A C 1
ATOM 673 O O . ALA A 1 87 ? -2.612 13.539 -5.523 1.00 79.94 87 ALA A O 1
ATOM 674 N N . LEU A 1 88 ? -4.420 14.508 -4.592 1.00 77.12 88 LEU A N 1
ATOM 675 C CA . LEU A 1 88 ? -5.355 13.427 -4.951 1.00 77.12 88 LEU A CA 1
ATOM 676 C C . LEU A 1 88 ? -5.372 13.131 -6.462 1.00 77.12 88 LEU A C 1
ATOM 678 O O . LEU A 1 88 ? -5.113 11.980 -6.807 1.00 77.12 88 LEU A O 1
ATOM 682 N N . PRO A 1 89 ? -5.506 14.130 -7.364 1.00 83.88 89 PRO A N 1
ATOM 683 C CA . PRO A 1 89 ? -5.541 13.855 -8.804 1.00 83.88 89 PRO A CA 1
ATOM 684 C C . PRO A 1 89 ? -4.246 13.214 -9.320 1.00 83.88 89 PRO A C 1
ATOM 686 O O . PRO A 1 89 ? -4.257 12.395 -10.231 1.00 83.88 89 PRO A O 1
ATOM 689 N N . VAL A 1 90 ? -3.106 13.560 -8.713 1.00 87.25 90 VAL A N 1
ATOM 690 C CA . VAL A 1 90 ? -1.802 12.986 -9.076 1.00 87.25 90 VAL A CA 1
ATOM 691 C C . VAL A 1 90 ? -1.700 11.535 -8.613 1.00 87.25 90 VAL A C 1
ATOM 693 O O . VAL A 1 90 ? -1.156 10.700 -9.329 1.00 87.25 90 VAL A O 1
ATOM 696 N N . THR A 1 91 ? -2.255 11.221 -7.442 1.00 87.44 91 THR A N 1
ATOM 697 C CA . THR A 1 91 ? -2.295 9.853 -6.902 1.00 87.44 91 THR A CA 1
ATOM 698 C C . THR A 1 91 ? -3.194 8.958 -7.751 1.00 87.44 91 THR A C 1
ATOM 700 O O . THR A 1 91 ? -2.797 7.851 -8.106 1.00 87.44 91 THR A O 1
ATOM 703 N N . GLU A 1 92 ? -4.368 9.456 -8.142 1.00 86.81 92 GLU A N 1
ATOM 704 C CA . GLU A 1 92 ? -5.301 8.763 -9.038 1.00 86.81 92 GLU A CA 1
ATOM 705 C C . GLU A 1 92 ? -4.673 8.509 -10.412 1.00 86.81 92 GLU A C 1
ATOM 707 O O . GLU A 1 92 ? -4.667 7.373 -10.883 1.00 86.81 92 GLU A O 1
ATOM 712 N N . ASN A 1 93 ? -4.046 9.526 -11.014 1.00 90.44 93 ASN A N 1
ATOM 713 C CA . ASN A 1 93 ? -3.331 9.372 -12.282 1.00 90.44 93 ASN A CA 1
ATOM 714 C C . ASN A 1 93 ? -2.165 8.378 -12.167 1.00 90.44 93 ASN A C 1
ATOM 716 O O . ASN A 1 93 ? -1.935 7.587 -13.080 1.00 90.44 93 ASN A O 1
ATOM 720 N N . TRP A 1 94 ? -1.438 8.377 -11.046 1.00 93.12 94 TRP A N 1
ATOM 721 C CA . TRP A 1 94 ? -0.354 7.423 -10.799 1.00 93.12 94 TRP A CA 1
ATOM 722 C C . TRP A 1 94 ? -0.865 5.977 -10.697 1.00 93.12 94 TRP A C 1
ATOM 724 O O . TRP A 1 94 ? -0.281 5.078 -11.300 1.00 93.12 94 TRP A O 1
ATOM 734 N N . LEU A 1 95 ? -1.978 5.743 -9.996 1.00 90.12 95 LEU A N 1
ATOM 735 C CA . LEU A 1 95 ? -2.614 4.421 -9.913 1.00 90.12 95 LEU A CA 1
ATOM 736 C C . LEU A 1 95 ? -3.176 3.981 -11.271 1.00 90.12 95 LEU A C 1
ATOM 738 O O . LEU A 1 95 ? -3.014 2.830 -11.676 1.00 90.12 95 LEU A O 1
ATOM 742 N N . ALA A 1 96 ? -3.783 4.903 -12.013 1.00 90.38 96 ALA A N 1
ATOM 743 C CA . ALA A 1 96 ? -4.314 4.631 -13.340 1.00 90.38 96 ALA A CA 1
ATOM 744 C C . ALA A 1 96 ? -3.198 4.347 -14.369 1.00 90.38 96 ALA A C 1
ATOM 746 O O . ALA A 1 96 ? -3.398 3.534 -15.271 1.00 90.38 96 ALA A O 1
ATOM 747 N N . CYS A 1 97 ? -1.993 4.914 -14.206 1.00 92.62 97 CYS A N 1
ATOM 748 C CA . CYS A 1 97 ? -0.804 4.527 -14.980 1.00 92.62 97 CYS A CA 1
ATOM 749 C C . CYS A 1 97 ? -0.494 3.026 -14.845 1.00 92.62 97 CYS A C 1
ATOM 751 O O . CYS A 1 97 ? -0.194 2.383 -15.850 1.00 92.62 97 CYS A O 1
ATOM 753 N N . ILE A 1 98 ? -0.583 2.459 -13.634 1.00 92.38 98 ILE A N 1
ATOM 754 C CA . ILE A 1 98 ? -0.329 1.026 -13.381 1.00 92.38 98 ILE A CA 1
ATOM 755 C C . ILE A 1 98 ? -1.301 0.168 -14.197 1.00 92.38 98 ILE A C 1
ATOM 757 O O . ILE A 1 98 ? -0.882 -0.775 -14.870 1.00 92.38 98 ILE A O 1
ATOM 761 N N . GLN A 1 99 ? -2.581 0.546 -14.201 1.00 90.38 99 GLN A N 1
ATOM 762 C CA . GLN A 1 99 ? -3.625 -0.144 -14.960 1.00 90.38 99 GLN A CA 1
ATOM 763 C C . GLN A 1 99 ? -3.431 0.012 -16.475 1.00 90.38 99 GLN A C 1
ATOM 765 O O . GLN A 1 99 ? -3.425 -0.977 -17.205 1.00 90.38 99 GLN A O 1
ATOM 770 N N . MET A 1 100 ? -3.211 1.237 -16.966 1.00 93.12 100 MET A N 1
ATOM 771 C CA . MET A 1 100 ? -3.033 1.510 -18.397 1.00 93.12 100 MET A CA 1
ATOM 772 C C . MET A 1 100 ? -1.772 0.870 -18.979 1.00 93.12 100 MET A C 1
ATOM 774 O O . MET A 1 100 ? -1.748 0.520 -20.159 1.00 93.12 100 MET A O 1
ATOM 778 N N . LEU A 1 101 ? -0.710 0.724 -18.188 1.00 92.25 101 LEU A N 1
ATOM 779 C CA . LEU A 1 101 ? 0.517 0.037 -18.594 1.00 92.25 101 LEU A CA 1
ATOM 780 C C . LEU A 1 101 ? 0.469 -1.478 -18.330 1.00 92.25 101 LEU A C 1
ATOM 782 O O . LEU A 1 101 ? 1.440 -2.160 -18.649 1.00 92.25 101 LEU A O 1
ATOM 786 N N . ALA A 1 102 ? -0.651 -1.997 -17.808 1.00 90.62 102 ALA A N 1
ATOM 787 C CA . ALA A 1 102 ? -0.861 -3.407 -17.481 1.00 90.62 102 ALA A CA 1
ATOM 788 C C . ALA A 1 102 ? 0.275 -3.993 -16.618 1.00 90.62 102 ALA A C 1
ATOM 790 O O . ALA A 1 102 ? 0.843 -5.040 -16.934 1.00 90.62 102 ALA A O 1
ATOM 791 N N . LEU A 1 103 ? 0.640 -3.277 -15.551 1.00 91.25 103 LEU A N 1
ATOM 792 C CA . LEU A 1 103 ? 1.696 -3.686 -14.626 1.00 91.25 103 LEU A CA 1
ATOM 793 C C . LEU A 1 103 ? 1.121 -4.571 -13.516 1.00 91.25 103 LEU A C 1
ATOM 795 O O . LEU A 1 103 ? 0.083 -4.249 -12.941 1.00 91.25 103 LEU A O 1
ATOM 799 N N . ASP A 1 104 ? 1.826 -5.651 -13.183 1.00 87.06 104 ASP A N 1
ATOM 800 C CA . ASP A 1 104 ? 1.511 -6.467 -12.008 1.00 87.06 104 ASP A CA 1
ATOM 801 C C . ASP A 1 104 ? 2.074 -5.792 -10.744 1.00 87.06 104 ASP A C 1
ATOM 803 O O . ASP A 1 104 ? 3.260 -5.456 -10.673 1.00 87.06 104 ASP A O 1
ATOM 807 N N . GLU A 1 105 ? 1.228 -5.608 -9.727 1.00 84.50 105 GLU A N 1
ATOM 808 C CA . GLU A 1 105 ? 1.604 -5.030 -8.429 1.00 84.50 105 GLU A CA 1
ATOM 809 C C . GLU A 1 105 ? 2.722 -5.831 -7.739 1.00 84.50 105 GLU A C 1
ATOM 811 O O . GLU A 1 105 ? 3.526 -5.264 -7.001 1.00 84.50 105 GLU A O 1
ATOM 816 N N . ARG A 1 106 ? 2.850 -7.132 -8.038 1.00 85.69 106 ARG A N 1
ATOM 817 C CA . ARG A 1 106 ? 3.919 -8.000 -7.512 1.00 85.69 106 ARG A CA 1
ATOM 818 C C . ARG A 1 106 ? 5.313 -7.642 -8.027 1.00 85.69 106 ARG A C 1
ATOM 820 O O . ARG A 1 106 ? 6.301 -8.116 -7.475 1.00 85.69 106 ARG A O 1
ATOM 827 N N . MET A 1 107 ? 5.409 -6.842 -9.091 1.00 86.50 107 MET A N 1
ATOM 828 C CA . MET A 1 107 ? 6.693 -6.399 -9.636 1.00 86.50 107 MET A CA 1
ATOM 829 C C . MET A 1 107 ? 7.326 -5.261 -8.828 1.00 86.50 107 MET A C 1
ATOM 831 O O . MET A 1 107 ? 8.515 -4.989 -9.008 1.00 86.50 107 MET A O 1
ATOM 835 N N . PHE A 1 108 ? 6.557 -4.590 -7.965 1.00 89.19 108 PHE A N 1
ATOM 836 C CA . PHE A 1 108 ? 7.072 -3.543 -7.088 1.00 89.19 108 PHE A CA 1
ATOM 837 C C . PHE A 1 108 ? 7.936 -4.156 -5.978 1.00 89.19 108 PHE A C 1
ATOM 839 O O . PHE A 1 108 ? 7.592 -5.169 -5.374 1.00 89.19 108 PHE A O 1
ATOM 846 N N . VAL A 1 109 ? 9.072 -3.520 -5.698 1.00 86.69 109 VAL A N 1
ATOM 847 C CA . VAL A 1 109 ? 10.020 -3.900 -4.642 1.00 86.69 109 VAL A CA 1
ATOM 848 C C . VAL A 1 109 ? 9.381 -3.754 -3.266 1.00 86.69 109 VAL A C 1
ATOM 850 O O . VAL A 1 109 ? 9.611 -4.584 -2.390 1.00 86.69 109 VAL A O 1
ATOM 853 N N . ASP A 1 110 ? 8.588 -2.698 -3.074 1.00 81.75 110 ASP A N 1
ATOM 854 C CA . ASP A 1 110 ? 7.747 -2.554 -1.893 1.00 81.75 110 ASP A CA 1
ATOM 855 C C . ASP A 1 110 ? 6.338 -3.090 -2.193 1.00 81.75 110 ASP A C 1
ATOM 857 O O . ASP A 1 110 ? 5.570 -2.419 -2.893 1.00 81.75 110 ASP A O 1
ATOM 861 N N . PRO A 1 111 ? 5.966 -4.253 -1.627 1.00 72.44 111 PRO A N 1
ATOM 862 C CA . PRO A 1 111 ? 4.686 -4.899 -1.906 1.00 72.44 111 PRO A CA 1
ATOM 863 C C . PRO A 1 111 ? 3.489 -4.087 -1.397 1.00 72.44 111 PRO A C 1
ATOM 865 O O . PRO A 1 111 ? 2.362 -4.316 -1.823 1.00 72.44 111 PRO A O 1
ATOM 868 N N . THR A 1 112 ? 3.711 -3.133 -0.489 1.00 78.25 112 THR A N 1
ATOM 869 C CA . THR A 1 112 ? 2.648 -2.311 0.103 1.00 78.25 112 THR A CA 1
ATOM 870 C C . THR A 1 112 ? 2.517 -0.941 -0.549 1.00 78.25 112 THR A C 1
ATOM 872 O O . THR A 1 112 ? 1.578 -0.213 -0.235 1.00 78.25 112 THR A O 1
ATOM 875 N N . LEU A 1 113 ? 3.438 -0.540 -1.436 1.00 84.38 113 LEU A N 1
ATOM 876 C CA . LEU A 1 113 ? 3.464 0.820 -1.979 1.00 84.38 113 LEU A CA 1
ATOM 877 C C . LEU A 1 113 ? 2.156 1.170 -2.690 1.00 84.38 113 LEU A C 1
ATOM 879 O O . LEU A 1 113 ? 1.532 2.174 -2.351 1.00 84.38 113 LEU A O 1
ATOM 883 N N . VAL A 1 114 ? 1.739 0.338 -3.645 1.00 84.94 114 VAL A N 1
ATOM 884 C CA . VAL A 1 114 ? 0.522 0.567 -4.437 1.00 84.94 114 VAL A CA 1
ATOM 885 C C . VAL A 1 114 ? -0.700 0.643 -3.523 1.00 84.94 114 VAL A C 1
ATOM 887 O O . VAL A 1 114 ? -1.492 1.578 -3.632 1.00 84.94 114 VAL A O 1
ATOM 890 N N . GLN A 1 115 ? -0.798 -0.277 -2.561 1.00 80.75 115 GLN A N 1
ATOM 891 C CA . GLN A 1 115 ? -1.903 -0.314 -1.607 1.00 80.75 115 GLN A CA 1
ATOM 892 C C . GLN A 1 115 ? -1.941 0.931 -0.712 1.00 80.75 115 GLN A C 1
ATOM 894 O O . GLN A 1 115 ? -2.997 1.535 -0.543 1.00 80.75 115 GLN A O 1
ATOM 899 N N . ARG A 1 116 ? -0.789 1.396 -0.213 1.00 81.38 116 ARG A N 1
ATOM 900 C CA . ARG A 1 116 ? -0.698 2.644 0.562 1.00 81.38 116 ARG A CA 1
ATOM 901 C C . ARG A 1 116 ? -1.149 3.858 -0.246 1.00 81.38 116 ARG A C 1
ATOM 903 O O . ARG A 1 116 ? -1.819 4.725 0.304 1.00 81.38 116 ARG A O 1
ATOM 910 N N . GLN A 1 117 ? -0.805 3.930 -1.535 1.00 85.25 117 GLN A N 1
ATOM 911 C CA . GLN A 1 117 ? -1.262 5.027 -2.398 1.00 85.25 117 GLN A CA 1
ATOM 912 C C . GLN A 1 117 ? -2.764 4.944 -2.689 1.00 85.25 117 GLN A C 1
ATOM 914 O O . GLN A 1 117 ? -3.441 5.968 -2.655 1.00 85.25 117 GLN A O 1
ATOM 919 N N . ARG A 1 118 ? -3.304 3.736 -2.892 1.00 84.75 118 ARG A N 1
ATOM 920 C CA . ARG A 1 118 ? -4.747 3.485 -3.057 1.00 84.75 118 ARG A CA 1
ATOM 921 C C . ARG A 1 118 ? -5.558 3.903 -1.830 1.00 84.75 118 ARG A C 1
ATOM 923 O O . ARG A 1 118 ? -6.628 4.481 -1.970 1.00 84.75 118 ARG A O 1
ATOM 930 N N . ASN A 1 119 ? -5.019 3.665 -0.640 1.00 83.62 119 ASN A N 1
ATOM 931 C CA . ASN A 1 119 ? -5.668 3.955 0.640 1.00 83.62 119 ASN A CA 1
ATOM 932 C C . ASN A 1 119 ? -5.489 5.410 1.112 1.00 83.62 119 ASN A C 1
ATOM 934 O O . ASN A 1 119 ? -6.181 5.873 2.024 1.00 83.62 119 ASN A O 1
ATOM 938 N N . LEU A 1 120 ? -4.570 6.157 0.495 1.00 82.38 120 LEU A N 1
ATOM 939 C CA . LEU A 1 120 ? -4.221 7.521 0.890 1.00 82.38 120 LEU A CA 1
ATOM 940 C C . LEU A 1 120 ? -5.396 8.517 0.831 1.00 82.38 120 LEU A C 1
ATOM 942 O O . LEU A 1 120 ? -5.503 9.327 1.759 1.00 82.38 120 LEU A O 1
ATOM 946 N N . PRO A 1 121 ? -6.289 8.488 -0.183 1.00 81.81 121 PRO A N 1
ATOM 947 C CA . PRO A 1 121 ? -7.476 9.338 -0.207 1.00 81.81 121 PRO A CA 1
ATOM 948 C C . PRO A 1 121 ? -8.376 9.121 1.006 1.00 81.81 121 PRO A C 1
ATOM 950 O O . PRO A 1 121 ? -8.723 10.085 1.686 1.00 81.81 121 PRO A O 1
ATOM 953 N N . ALA A 1 122 ? -8.665 7.859 1.335 1.00 83.44 122 ALA A N 1
ATOM 954 C CA . ALA A 1 122 ? -9.512 7.513 2.468 1.00 83.44 122 ALA A CA 1
ATOM 955 C C . ALA A 1 122 ? -8.914 7.987 3.796 1.00 83.44 122 ALA A C 1
ATOM 957 O O . ALA A 1 122 ? -9.604 8.584 4.624 1.00 83.44 122 ALA A O 1
ATOM 958 N N . LEU A 1 123 ? -7.600 7.814 3.961 1.00 84.00 123 LEU A N 1
ATOM 959 C CA . LEU A 1 123 ? -6.882 8.302 5.132 1.00 84.00 123 LEU A CA 1
ATOM 960 C C . LEU A 1 123 ? -6.992 9.827 5.281 1.00 84.00 123 LEU A C 1
ATOM 962 O O . LEU A 1 123 ? -7.170 10.322 6.393 1.00 84.00 123 LEU A O 1
ATOM 966 N N . ARG A 1 124 ? -6.905 10.582 4.179 1.00 82.44 124 ARG A N 1
ATOM 967 C CA . ARG A 1 124 ? -7.055 12.045 4.206 1.00 82.44 124 ARG A CA 1
ATOM 968 C C . ARG A 1 124 ? -8.475 12.484 4.517 1.00 82.44 124 ARG A C 1
ATOM 970 O O . ARG A 1 124 ? -8.634 13.422 5.294 1.00 82.44 124 ARG A O 1
ATOM 977 N N . SER A 1 125 ? -9.481 11.819 3.952 1.00 84.19 125 SER A N 1
ATOM 978 C CA . SER A 1 125 ? -10.883 12.085 4.285 1.00 84.19 125 SER A CA 1
ATOM 979 C C . SER A 1 125 ? -11.101 11.951 5.790 1.00 84.19 125 SER A C 1
ATOM 981 O O . SER A 1 125 ? -11.581 12.896 6.415 1.00 84.19 125 SER A O 1
ATOM 983 N N . LEU A 1 126 ? -10.621 10.860 6.397 1.00 84.25 126 LEU A N 1
ATOM 984 C CA . LEU A 1 126 ? -10.714 10.653 7.846 1.00 84.25 126 LEU A CA 1
ATOM 985 C C . LEU A 1 126 ? -9.970 11.727 8.647 1.00 84.25 126 LEU A C 1
ATOM 987 O O . LEU A 1 126 ? -10.503 12.247 9.624 1.00 84.25 126 LEU A O 1
ATOM 991 N N . GLN A 1 127 ? -8.766 12.121 8.218 1.00 83.38 127 GLN A N 1
ATOM 992 C CA . GLN A 1 127 ? -8.023 13.216 8.855 1.00 83.38 127 GLN A CA 1
ATOM 993 C C . GLN A 1 127 ? -8.754 14.565 8.768 1.00 83.38 127 GLN A C 1
ATOM 995 O O . GLN A 1 127 ? -8.626 15.388 9.674 1.00 83.38 127 GLN A O 1
ATOM 1000 N N . ALA A 1 128 ? -9.538 14.784 7.711 1.00 83.88 128 ALA A N 1
ATOM 1001 C CA . ALA A 1 128 ? -10.412 15.943 7.554 1.00 83.88 128 ALA A CA 1
ATOM 1002 C C . ALA A 1 128 ? -11.763 15.795 8.289 1.00 83.88 128 ALA A C 1
ATOM 1004 O O . ALA A 1 128 ? -12.600 16.694 8.214 1.00 83.88 128 ALA A O 1
ATOM 1005 N N . GLY A 1 129 ? -11.994 14.683 8.999 1.00 79.06 129 GLY A N 1
ATOM 1006 C CA . GLY A 1 129 ? -13.252 14.381 9.690 1.00 79.06 129 GLY A CA 1
ATOM 1007 C C . GLY A 1 129 ? -14.400 13.972 8.760 1.00 79.06 129 GLY A C 1
ATOM 1008 O O . GLY A 1 129 ? -15.561 14.009 9.164 1.00 79.06 129 GLY A O 1
ATOM 1009 N N . GLN A 1 130 ? -14.094 13.613 7.514 1.00 83.19 130 GLN A N 1
ATOM 1010 C CA . GLN A 1 130 ? -15.046 13.134 6.517 1.00 83.19 130 GLN A CA 1
ATOM 1011 C C . GLN A 1 130 ? -14.959 11.609 6.404 1.00 83.19 130 GLN A C 1
ATOM 1013 O O . GLN A 1 130 ? -13.873 11.034 6.463 1.00 83.19 130 GLN A O 1
ATOM 1018 N N . LEU A 1 131 ? -16.097 10.941 6.205 1.00 80.38 131 LEU A N 1
ATOM 1019 C CA . LEU A 1 131 ? -16.077 9.518 5.873 1.00 80.38 131 LEU A CA 1
ATOM 1020 C C . LEU A 1 131 ? -15.717 9.348 4.394 1.00 80.38 131 LEU A C 1
ATOM 1022 O O . LEU A 1 131 ? -16.273 10.066 3.556 1.00 80.38 131 LEU A O 1
ATOM 1026 N N . PRO A 1 132 ? -14.803 8.426 4.059 1.00 77.38 132 PRO A N 1
ATOM 1027 C CA . PRO A 1 132 ? -14.553 8.086 2.671 1.00 77.38 132 PRO A CA 1
ATOM 1028 C C . PRO A 1 132 ? -15.800 7.462 2.045 1.00 77.38 132 PRO A C 1
ATOM 1030 O O . PRO A 1 132 ? -16.582 6.790 2.718 1.00 77.38 132 PRO A O 1
ATOM 1033 N N . GLN A 1 133 ? -15.985 7.687 0.745 1.00 66.44 133 GLN A N 1
ATOM 1034 C CA . GLN A 1 133 ? -17.002 6.966 -0.008 1.00 66.44 133 GLN A CA 1
ATOM 1035 C C . GLN A 1 133 ? -16.560 5.509 -0.138 1.00 66.44 133 GLN A C 1
ATOM 1037 O O . GLN A 1 133 ? -15.468 5.228 -0.630 1.00 66.44 133 GLN A O 1
ATOM 1042 N N . PHE A 1 134 ? -17.401 4.595 0.338 1.00 66.06 134 PHE A N 1
ATOM 1043 C CA . PHE A 1 134 ? -17.187 3.171 0.152 1.00 66.06 134 PHE A CA 1
ATOM 1044 C C . PHE A 1 134 ? -17.503 2.799 -1.300 1.00 66.06 134 PHE A C 1
ATOM 1046 O O . PHE A 1 134 ? -18.641 2.950 -1.750 1.00 66.06 134 PHE A O 1
ATOM 1053 N N . GLU A 1 135 ? -16.506 2.307 -2.033 1.00 58.31 135 GLU A N 1
ATOM 1054 C CA . GLU A 1 135 ? -16.743 1.634 -3.308 1.00 58.31 135 GLU A CA 1
ATOM 1055 C C . GLU A 1 135 ? -17.172 0.196 -3.022 1.00 58.31 135 GLU A C 1
ATOM 1057 O O . GLU A 1 135 ? -16.446 -0.566 -2.377 1.00 58.31 135 GLU A O 1
ATOM 1062 N N . ALA A 1 136 ? -18.371 -0.163 -3.487 1.00 54.28 136 ALA A N 1
ATOM 1063 C CA . ALA A 1 136 ? -18.920 -1.500 -3.326 1.00 54.28 136 ALA A CA 1
ATOM 1064 C C . ALA A 1 136 ? -17.927 -2.536 -3.869 1.00 54.28 136 ALA A C 1
ATOM 1066 O O . ALA A 1 136 ? -17.688 -2.633 -5.071 1.00 54.28 136 ALA A O 1
ATOM 1067 N N . THR A 1 137 ? -17.321 -3.294 -2.962 1.00 57.44 137 THR A N 1
ATOM 1068 C CA . THR A 1 137 ? -16.451 -4.413 -3.312 1.00 57.44 137 THR A CA 1
ATOM 1069 C C . THR A 1 137 ? -17.336 -5.600 -3.686 1.00 57.44 137 THR A C 1
ATOM 1071 O O . THR A 1 137 ? -18.396 -5.781 -3.094 1.00 57.44 137 THR A O 1
ATOM 1074 N N . GLU A 1 138 ? -16.909 -6.452 -4.620 1.00 53.78 138 GLU A N 1
ATOM 1075 C CA . GLU A 1 138 ? -17.643 -7.672 -5.027 1.00 53.78 138 GLU A CA 1
ATOM 1076 C C . GLU A 1 138 ? -17.799 -8.724 -3.898 1.00 53.78 138 GLU A C 1
ATOM 1078 O O . GLU A 1 138 ? -18.226 -9.853 -4.136 1.00 53.78 138 GLU A O 1
ATOM 1083 N N . GLN A 1 139 ? -17.434 -8.390 -2.656 1.00 61.28 139 GLN A N 1
ATOM 1084 C CA . GLN A 1 139 ? -17.506 -9.287 -1.512 1.00 61.28 139 GLN A CA 1
ATOM 1085 C C . GLN A 1 139 ? -18.935 -9.371 -0.960 1.00 61.28 139 GLN A C 1
ATOM 1087 O O . GLN A 1 139 ? -19.659 -8.381 -0.869 1.00 61.28 139 GLN A O 1
ATOM 1092 N N . VAL A 1 140 ? -19.332 -10.579 -0.561 1.00 64.38 140 VAL A N 1
ATOM 1093 C CA . VAL A 1 140 ? -20.631 -10.834 0.072 1.00 64.38 140 VAL A CA 1
ATOM 1094 C C . VAL A 1 140 ? -20.641 -10.195 1.461 1.00 64.38 140 VAL A C 1
ATOM 1096 O O . VAL A 1 140 ? -19.710 -10.404 2.238 1.00 64.38 140 VAL A O 1
ATOM 1099 N N . ALA A 1 141 ? -21.690 -9.428 1.765 1.00 65.81 141 ALA A N 1
ATOM 1100 C CA . ALA A 1 141 ? -21.862 -8.794 3.068 1.00 65.81 141 ALA A CA 1
ATOM 1101 C C . ALA A 1 141 ? -21.832 -9.825 4.220 1.00 65.81 141 ALA A C 1
ATOM 1103 O O . ALA A 1 141 ? -22.344 -10.937 4.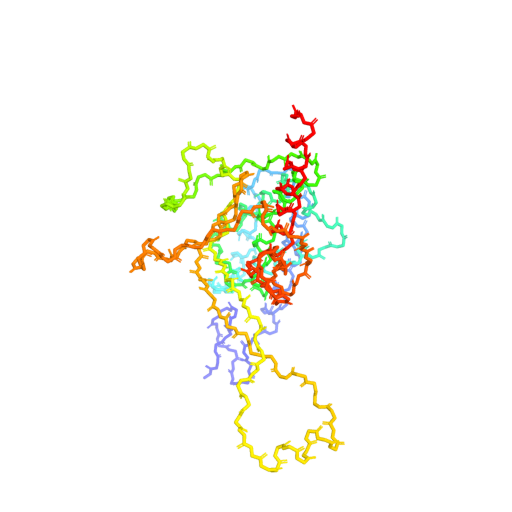052 1.00 65.81 141 ALA A O 1
ATOM 1104 N N . PRO A 1 142 ? -21.267 -9.472 5.394 1.00 66.75 142 PRO A N 1
ATOM 1105 C CA . PRO A 1 142 ? -21.256 -10.351 6.557 1.00 66.75 142 PRO A CA 1
ATOM 1106 C C . PRO A 1 142 ? -22.675 -10.767 6.957 1.00 66.75 142 PRO A C 1
ATOM 1108 O O . PRO A 1 142 ? -23.573 -9.930 7.000 1.00 66.75 142 PRO A O 1
ATOM 1111 N N . ALA A 1 143 ? -22.866 -12.018 7.382 1.00 64.88 143 ALA A N 1
ATOM 1112 C CA . ALA A 1 143 ? -24.126 -12.441 8.007 1.00 64.88 143 ALA A CA 1
ATOM 1113 C C . ALA A 1 143 ? -24.401 -11.712 9.339 1.00 64.88 143 ALA A C 1
ATOM 1115 O O . ALA A 1 143 ? -25.547 -11.601 9.762 1.00 64.88 143 ALA A O 1
ATOM 1116 N N . THR A 1 144 ? -23.348 -11.207 9.990 1.00 64.44 144 THR A N 1
ATOM 1117 C CA . THR A 1 144 ? -23.417 -10.382 11.206 1.00 64.44 144 THR A CA 1
ATOM 1118 C C . THR A 1 144 ? -23.727 -8.913 10.943 1.00 64.44 144 THR A C 1
ATOM 1120 O O . THR A 1 144 ? -23.815 -8.160 11.906 1.00 64.44 144 THR A O 1
ATOM 1123 N N . LEU A 1 145 ? -23.797 -8.482 9.678 1.00 74.25 145 LEU A N 1
ATOM 1124 C CA . LEU A 1 145 ? -24.095 -7.093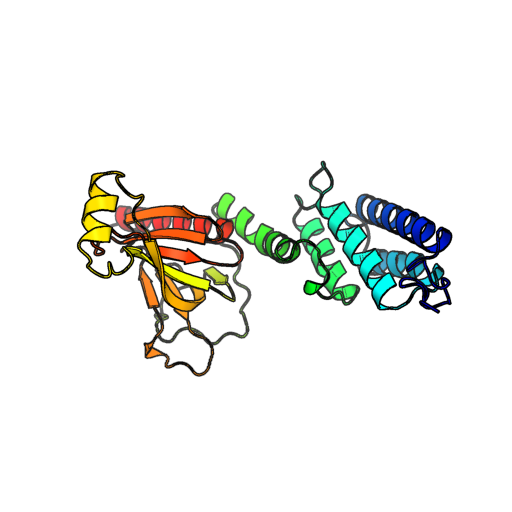 9.350 1.00 74.25 145 LEU A CA 1
ATOM 1125 C C . LEU A 1 145 ? -25.555 -6.814 9.712 1.00 74.25 145 LEU A C 1
ATOM 1127 O O . LEU A 1 145 ? -26.471 -7.442 9.173 1.00 74.25 145 LEU A O 1
ATOM 1131 N N . GLU A 1 146 ? -25.782 -5.884 10.630 1.00 74.25 146 GLU A N 1
ATOM 1132 C CA . GLU A 1 146 ? -27.144 -5.490 10.974 1.00 74.25 146 GLU A CA 1
ATOM 1133 C C . GLU A 1 146 ? -27.749 -4.636 9.859 1.00 74.25 146 GLU A C 1
ATOM 1135 O O . GLU A 1 146 ? -27.072 -3.848 9.204 1.00 74.25 146 GLU A O 1
ATOM 1140 N N . SER A 1 147 ? -29.065 -4.726 9.664 1.00 69.44 147 SER A N 1
ATOM 1141 C CA . SER A 1 147 ? -29.779 -3.987 8.611 1.00 69.44 147 SER A CA 1
ATOM 1142 C C . SER A 1 147 ? -29.683 -2.454 8.715 1.00 69.44 147 SER A C 1
ATOM 1144 O O . SER A 1 147 ? -30.102 -1.763 7.791 1.00 69.44 147 SER A O 1
ATOM 1146 N N . GLN A 1 148 ? -29.188 -1.921 9.836 1.00 77.19 148 GLN A N 1
ATOM 1147 C CA . GLN A 1 148 ? -28.995 -0.485 10.069 1.00 77.19 148 GLN A CA 1
ATOM 1148 C C . GLN A 1 148 ? -27.524 -0.048 9.974 1.00 77.19 148 GLN A C 1
ATOM 1150 O O . GLN A 1 148 ? -27.255 1.149 10.024 1.00 77.19 148 GLN A O 1
ATOM 1155 N N . GLU A 1 149 ? -26.584 -0.984 9.828 1.00 80.44 149 GLU A N 1
ATOM 1156 C CA . GLU A 1 149 ? -25.156 -0.671 9.789 1.00 80.44 149 GLU A CA 1
ATOM 1157 C C . GLU A 1 149 ? -24.750 -0.083 8.438 1.00 80.44 149 GLU A C 1
ATOM 1159 O O . GLU A 1 149 ? -25.089 -0.595 7.368 1.00 80.44 149 GLU A O 1
ATOM 1164 N N . THR A 1 150 ? -23.974 0.997 8.490 1.00 82.81 150 THR A N 1
ATOM 1165 C CA . THR A 1 150 ? -23.407 1.638 7.305 1.00 82.81 150 THR A CA 1
ATOM 1166 C C . THR A 1 150 ? -21.945 1.246 7.163 1.00 82.81 150 THR A C 1
ATOM 1168 O O . THR A 1 150 ? -21.127 1.529 8.036 1.00 82.81 150 THR A O 1
ATOM 1171 N N . ILE A 1 151 ? -21.595 0.633 6.034 1.00 84.94 151 ILE A N 1
ATOM 1172 C CA . ILE A 1 151 ? -20.214 0.243 5.735 1.00 84.94 151 ILE A CA 1
ATOM 1173 C C . ILE A 1 151 ? -19.384 1.493 5.429 1.00 84.94 151 ILE A C 1
ATOM 1175 O O . ILE A 1 151 ? -19.747 2.310 4.583 1.00 84.94 151 ILE A O 1
ATOM 1179 N N . TRP A 1 152 ? -18.251 1.625 6.111 1.00 86.38 152 TRP A N 1
ATOM 1180 C CA . TRP A 1 152 ? -17.270 2.683 5.880 1.00 86.38 152 TRP A CA 1
ATOM 1181 C C . TRP A 1 152 ? -16.118 2.213 5.003 1.00 86.38 152 TRP A C 1
ATOM 1183 O O . TRP A 1 152 ? -15.655 2.962 4.144 1.00 86.38 152 TRP A O 1
ATOM 1193 N N . TRP A 1 153 ? -15.621 0.997 5.239 1.00 87.69 153 TRP A N 1
ATOM 1194 C CA . TRP A 1 153 ? -14.443 0.480 4.546 1.00 87.69 153 TRP A CA 1
ATOM 1195 C C . TRP A 1 153 ? -14.328 -1.034 4.651 1.00 87.69 153 TRP A C 1
ATOM 1197 O O . TRP A 1 153 ? -14.807 -1.630 5.614 1.00 87.69 153 TRP A O 1
ATOM 1207 N N . VAL A 1 154 ? -13.630 -1.646 3.696 1.00 86.75 154 VAL A N 1
ATOM 1208 C CA . VAL A 1 154 ? -13.319 -3.077 3.714 1.00 86.75 154 VAL A CA 1
ATOM 1209 C C . VAL A 1 154 ? -11.848 -3.284 3.365 1.00 86.75 154 VAL A C 1
ATOM 1211 O O . VAL A 1 154 ? -11.389 -2.862 2.304 1.00 86.75 154 VAL A O 1
ATOM 1214 N N . PHE A 1 155 ? -11.101 -3.951 4.246 1.00 86.19 155 PHE A N 1
ATOM 1215 C CA . PHE A 1 155 ? -9.789 -4.503 3.906 1.00 86.19 155 PHE A CA 1
ATOM 1216 C C . PHE A 1 155 ? -9.959 -5.939 3.434 1.00 86.19 155 PHE A C 1
ATOM 1218 O O . PHE A 1 155 ? -10.649 -6.738 4.068 1.00 86.19 155 PHE A O 1
ATOM 1225 N N . ARG A 1 156 ? -9.286 -6.287 2.336 1.00 80.94 156 ARG A N 1
ATOM 1226 C CA . ARG A 1 156 ? -9.442 -7.602 1.695 1.00 80.94 156 ARG A CA 1
ATOM 1227 C C . ARG A 1 156 ? -8.962 -8.758 2.564 1.00 80.94 156 ARG A C 1
ATOM 1229 O O . ARG A 1 156 ? -9.493 -9.852 2.447 1.00 80.94 156 ARG A O 1
ATOM 1236 N N . SER A 1 157 ? -7.967 -8.499 3.406 1.00 83.56 157 SER A N 1
ATOM 1237 C CA . SER A 1 157 ? -7.366 -9.478 4.299 1.00 83.56 157 SER A CA 1
ATOM 1238 C C . SER A 1 157 ? -7.056 -8.835 5.638 1.00 83.56 157 SER A C 1
ATOM 1240 O O . SER A 1 157 ? -6.522 -7.723 5.713 1.00 83.56 157 SER A O 1
ATOM 1242 N N . GLY A 1 158 ? -7.316 -9.592 6.689 1.00 86.00 158 GLY A N 1
ATOM 1243 C CA . GLY A 1 158 ? -6.947 -9.276 8.043 1.00 86.00 158 GLY A CA 1
ATOM 1244 C C . GLY A 1 158 ? -6.982 -10.491 8.951 1.00 86.00 158 GLY A C 1
ATOM 1245 O O . GLY A 1 158 ? -7.560 -11.526 8.620 1.00 86.00 158 GLY A O 1
ATOM 1246 N N . ASP A 1 159 ? -6.319 -10.343 10.088 1.00 88.69 159 ASP A N 1
ATOM 1247 C CA . ASP A 1 159 ? -6.189 -11.378 11.107 1.00 88.69 159 ASP A CA 1
ATOM 1248 C C . ASP A 1 159 ? -6.394 -10.748 12.484 1.00 88.69 159 ASP A C 1
ATOM 1250 O O . ASP A 1 159 ? -5.851 -9.680 12.771 1.00 88.69 159 ASP A O 1
ATOM 1254 N N . LEU A 1 160 ? -7.186 -11.391 13.331 1.00 88.75 160 LEU A N 1
ATOM 1255 C CA . LEU A 1 160 ? -7.289 -11.065 14.743 1.00 88.75 160 LEU A CA 1
ATOM 1256 C C . LEU A 1 160 ? -6.425 -12.033 15.531 1.00 88.75 160 LEU A C 1
ATOM 1258 O O . LEU A 1 160 ? -6.799 -13.182 15.746 1.00 88.75 160 LEU A O 1
ATOM 1262 N N . GLU A 1 161 ? -5.301 -11.546 16.030 1.00 88.81 161 GLU A N 1
ATOM 1263 C CA . GLU A 1 161 ? -4.402 -12.321 16.869 1.00 88.81 161 GLU A CA 1
ATOM 1264 C C . GLU A 1 161 ? -4.597 -12.013 18.353 1.00 88.81 161 GLU A C 1
ATOM 1266 O O . GLU A 1 161 ? -4.856 -10.880 18.760 1.00 88.81 161 GLU A O 1
ATOM 1271 N N . GLN A 1 162 ? -4.358 -13.010 19.196 1.00 85.75 162 GLN A N 1
ATOM 1272 C CA . GLN A 1 162 ? -4.175 -12.836 20.628 1.00 85.75 162 GLN A CA 1
ATOM 1273 C C . GLN A 1 162 ? -2.818 -13.397 21.044 1.00 85.75 162 GLN A C 1
ATOM 1275 O O . GLN A 1 162 ? -2.464 -14.530 20.717 1.00 85.75 162 GLN A O 1
ATOM 1280 N N . LYS A 1 163 ? -2.047 -12.606 21.795 1.00 80.38 163 LYS A N 1
ATOM 1281 C CA . LYS A 1 163 ? -0.766 -13.054 22.349 1.00 80.38 163 LYS A CA 1
ATOM 1282 C C . LYS A 1 163 ? -0.988 -13.731 23.687 1.00 80.38 163 LYS A C 1
ATOM 1284 O O . LYS A 1 163 ? -1.212 -13.064 24.694 1.00 80.38 163 LYS A O 1
ATOM 1289 N N . ASN A 1 164 ? -0.864 -15.049 23.696 1.00 75.62 164 ASN A N 1
ATOM 1290 C CA . ASN A 1 164 ? -0.977 -15.853 24.902 1.00 75.62 164 ASN A CA 1
ATOM 1291 C C . ASN A 1 164 ? 0.419 -16.273 25.386 1.00 75.62 164 ASN A C 1
ATOM 1293 O O . ASN A 1 164 ? 1.319 -16.483 24.569 1.00 75.62 164 ASN A O 1
ATOM 1297 N N . PRO A 1 165 ? 0.654 -16.386 26.705 1.00 70.75 165 PRO A N 1
ATOM 1298 C CA . PRO A 1 165 ? 1.889 -16.974 27.203 1.00 70.75 165 PRO A CA 1
ATOM 1299 C C . PRO A 1 165 ? 2.042 -18.390 26.645 1.00 70.75 165 PRO A C 1
ATOM 1301 O O . PRO A 1 165 ? 1.092 -19.174 26.646 1.00 70.75 165 PRO A O 1
ATOM 1304 N N . ALA A 1 166 ? 3.241 -18.704 26.155 1.00 69.75 166 ALA A N 1
ATOM 1305 C CA . ALA A 1 166 ? 3.550 -20.020 25.624 1.00 69.75 166 ALA A CA 1
ATOM 1306 C C . ALA A 1 166 ? 3.221 -21.093 26.676 1.00 69.75 166 ALA A C 1
ATOM 1308 O O . ALA A 1 166 ? 3.563 -20.903 27.852 1.00 69.75 166 ALA A O 1
ATOM 1309 N N . PRO A 1 167 ? 2.607 -22.225 26.287 1.00 65.31 167 PRO A N 1
ATOM 1310 C CA . PRO A 1 167 ? 2.427 -23.336 27.207 1.00 65.31 167 PRO A CA 1
ATOM 1311 C C . PRO A 1 167 ? 3.801 -23.761 27.739 1.00 65.31 167 PRO A C 1
ATOM 1313 O O . PRO A 1 167 ? 4.693 -24.146 26.980 1.00 65.31 167 PRO A O 1
ATOM 1316 N N . LYS A 1 168 ? 4.007 -23.638 29.056 1.00 64.25 168 LYS A N 1
ATOM 1317 C CA . LYS A 1 168 ? 5.251 -24.078 29.692 1.00 64.25 168 LYS A CA 1
ATOM 1318 C C . LYS A 1 168 ? 5.222 -25.598 29.816 1.00 64.25 168 LYS A C 1
ATOM 1320 O O . LYS A 1 168 ? 4.497 -26.136 30.648 1.00 64.25 168 LYS A O 1
ATOM 1325 N N . ASN A 1 169 ? 6.059 -26.283 29.040 1.00 64.06 169 ASN A N 1
ATOM 1326 C CA . ASN A 1 169 ? 6.378 -27.683 29.308 1.00 64.06 169 ASN A CA 1
ATOM 1327 C C . ASN A 1 169 ? 7.173 -27.745 30.616 1.00 64.06 169 ASN A C 1
ATOM 1329 O O . ASN A 1 169 ? 8.296 -27.244 30.703 1.00 64.06 169 ASN A O 1
ATOM 1333 N N . TRP A 1 170 ? 6.556 -28.297 31.657 1.00 63.00 170 TRP A N 1
ATOM 1334 C CA . TRP A 1 170 ? 7.140 -28.314 32.990 1.00 63.00 170 TRP A CA 1
ATOM 1335 C C . TRP A 1 170 ? 8.380 -29.219 33.034 1.00 63.00 170 TRP A C 1
ATOM 1337 O O . TRP A 1 170 ? 8.324 -30.388 32.659 1.00 63.00 170 TRP A O 1
ATOM 1347 N N . SER A 1 171 ? 9.507 -28.680 33.508 1.00 75.62 171 SER A N 1
ATOM 1348 C CA . SER A 1 171 ? 10.677 -29.468 33.905 1.00 75.62 171 SER A CA 1
ATOM 1349 C C . SER A 1 171 ? 11.459 -28.756 35.011 1.00 75.62 171 SER A C 1
ATOM 1351 O O . SER A 1 171 ? 11.516 -27.524 35.055 1.00 75.62 171 SER A O 1
ATOM 1353 N N . ILE A 1 172 ? 12.113 -29.536 35.876 1.00 73.94 172 ILE A N 1
ATOM 1354 C CA . ILE A 1 172 ? 12.965 -29.033 36.970 1.00 73.94 172 ILE A CA 1
ATOM 1355 C C . ILE A 1 172 ? 14.090 -28.134 36.429 1.00 73.94 172 ILE A C 1
ATOM 1357 O O . ILE A 1 172 ? 14.414 -27.103 37.018 1.00 73.94 172 ILE A O 1
ATOM 1361 N N . VAL A 1 173 ? 14.649 -28.488 35.267 1.00 74.06 173 VAL A N 1
ATOM 1362 C CA . VAL A 1 173 ? 15.710 -27.720 34.600 1.00 74.06 173 VAL A CA 1
ATOM 1363 C C . VAL A 1 173 ? 15.198 -26.351 34.144 1.00 74.06 173 VAL A C 1
ATOM 1365 O O . VAL A 1 173 ? 15.860 -25.344 34.388 1.00 74.06 173 VAL A O 1
ATOM 1368 N N . ALA A 1 174 ? 13.999 -26.283 33.553 1.00 68.25 174 ALA A N 1
ATOM 1369 C CA . ALA A 1 174 ? 13.395 -25.017 33.130 1.00 68.25 174 ALA A CA 1
ATOM 1370 C C . ALA A 1 174 ? 13.110 -24.081 34.320 1.00 68.25 174 ALA A C 1
ATOM 1372 O O . ALA A 1 174 ? 13.327 -22.878 34.215 1.00 68.25 174 ALA A O 1
ATOM 1373 N N . GLN A 1 175 ? 12.699 -24.626 35.470 1.00 69.31 175 GLN A N 1
ATOM 1374 C CA . GLN A 1 175 ? 12.412 -23.843 36.676 1.00 69.31 175 GLN A CA 1
ATOM 1375 C C . GLN A 1 175 ? 13.684 -23.290 37.343 1.00 69.31 175 GLN A C 1
ATOM 1377 O O . GLN A 1 175 ? 13.686 -22.162 37.833 1.00 69.31 175 GLN A O 1
ATOM 1382 N N . LEU A 1 176 ? 14.783 -24.051 37.341 1.00 69.12 176 LEU A N 1
ATOM 1383 C CA . LEU A 1 176 ? 16.096 -23.566 37.786 1.00 69.12 176 LEU A CA 1
ATOM 1384 C C . LEU A 1 176 ? 16.618 -22.445 36.876 1.00 69.12 176 LEU A C 1
ATOM 1386 O O . LEU A 1 176 ? 17.090 -21.427 37.374 1.00 69.12 176 LEU A O 1
ATOM 1390 N N . ILE A 1 177 ? 16.485 -22.597 35.554 1.00 69.81 177 ILE A N 1
ATOM 1391 C CA . ILE A 1 177 ? 16.902 -21.577 34.581 1.00 69.81 177 ILE A CA 1
ATOM 1392 C C . ILE A 1 177 ? 16.058 -20.300 34.712 1.00 69.81 177 ILE A C 1
ATOM 1394 O O . ILE A 1 177 ? 16.637 -19.217 34.762 1.00 69.81 177 ILE A O 1
ATOM 1398 N N . ASP A 1 178 ? 14.731 -20.412 34.830 1.00 66.25 178 ASP A N 1
ATOM 1399 C CA . ASP A 1 178 ? 13.820 -19.266 35.003 1.00 66.25 178 ASP A CA 1
ATOM 1400 C C . ASP A 1 178 ? 14.081 -18.494 36.315 1.00 66.25 178 ASP A C 1
ATOM 1402 O O . ASP A 1 178 ? 13.921 -17.275 36.359 1.00 66.25 178 ASP A O 1
ATOM 1406 N N . ASN A 1 179 ? 14.510 -19.177 37.385 1.00 68.00 179 ASN A N 1
ATOM 1407 C CA . ASN A 1 179 ? 14.883 -18.531 38.652 1.00 68.00 179 ASN A CA 1
ATOM 1408 C C . ASN A 1 179 ? 16.264 -17.855 38.598 1.00 68.00 179 ASN A C 1
ATOM 1410 O O . ASN A 1 179 ? 16.496 -16.868 39.291 1.00 68.00 179 ASN A O 1
ATOM 1414 N N . LEU A 1 180 ? 17.188 -18.378 37.784 1.00 69.12 180 LEU A N 1
ATOM 1415 C CA . LEU A 1 180 ? 18.531 -17.813 37.600 1.00 69.12 180 LEU A CA 1
ATOM 1416 C C . LEU A 1 180 ? 18.564 -16.688 36.556 1.00 69.12 180 LEU A C 1
ATOM 1418 O O . LEU A 1 180 ? 19.442 -15.825 36.593 1.00 69.12 180 LEU A O 1
ATOM 1422 N N . ARG A 1 181 ? 17.614 -16.681 35.620 1.00 61.09 181 ARG A N 1
ATOM 1423 C CA . ARG A 1 181 ? 17.366 -15.593 34.674 1.00 61.09 181 ARG A CA 1
ATOM 1424 C C . ARG A 1 181 ? 15.860 -15.386 34.576 1.00 61.09 181 ARG A C 1
ATOM 1426 O O . ARG A 1 181 ? 15.223 -16.231 33.952 1.00 61.09 181 ARG A O 1
ATOM 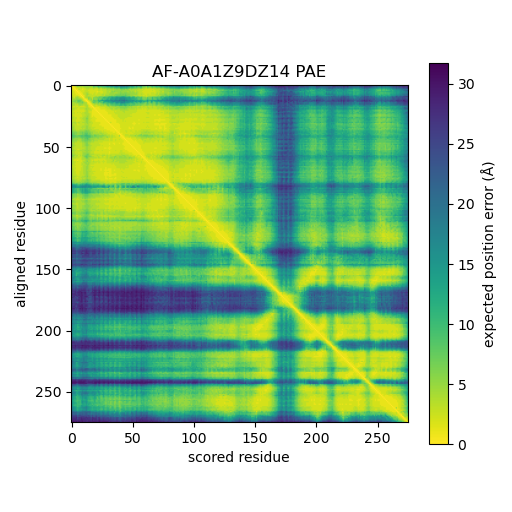1433 N N . PRO A 1 182 ? 15.296 -14.274 35.086 1.00 57.03 182 PRO A N 1
ATOM 1434 C CA . PRO A 1 182 ? 13.903 -13.951 34.813 1.00 57.03 182 PRO A CA 1
ATOM 1435 C C . PRO A 1 182 ? 13.728 -13.879 33.295 1.00 57.03 182 PRO A C 1
ATOM 1437 O O . PRO A 1 182 ? 14.235 -12.969 32.630 1.00 57.03 182 PRO A O 1
ATOM 1440 N N . SER A 1 183 ? 13.104 -14.908 32.726 1.00 55.53 183 SER A N 1
ATOM 1441 C CA . SER A 1 183 ? 12.915 -15.007 31.290 1.00 55.53 183 SER A CA 1
ATOM 1442 C C . SER A 1 183 ? 11.896 -13.956 30.865 1.00 55.53 183 SER A C 1
ATOM 1444 O O . SER A 1 183 ? 10.876 -13.735 31.522 1.00 55.53 183 SER A O 1
ATOM 1446 N N . LYS A 1 184 ? 12.179 -13.268 29.752 1.00 59.50 184 LYS A N 1
ATOM 1447 C CA . LYS A 1 184 ? 11.134 -12.520 29.048 1.00 59.50 184 LYS A CA 1
ATOM 1448 C C . LYS A 1 184 ? 10.018 -13.519 28.752 1.00 59.50 184 LYS A C 1
ATOM 1450 O O . LYS A 1 184 ? 10.298 -14.587 28.214 1.00 59.50 184 LYS A O 1
ATOM 1455 N N . VAL A 1 185 ? 8.788 -13.189 29.140 1.00 61.41 185 VAL A N 1
ATOM 1456 C CA . VAL A 1 185 ? 7.615 -14.032 28.884 1.00 61.41 185 VAL A CA 1
ATOM 1457 C C . VAL A 1 185 ? 7.585 -14.362 27.393 1.00 61.41 185 VAL A C 1
ATOM 1459 O O . VAL A 1 185 ? 7.434 -13.466 26.563 1.00 61.41 185 VAL A O 1
ATOM 1462 N N . ASN A 1 186 ? 7.767 -15.639 27.055 1.00 65.44 186 ASN A N 1
ATOM 1463 C CA . ASN A 1 186 ? 7.603 -16.105 25.686 1.00 65.44 186 ASN A CA 1
ATOM 1464 C C . ASN A 1 186 ? 6.110 -16.059 25.368 1.00 65.44 186 ASN A C 1
ATOM 1466 O O . ASN A 1 186 ? 5.323 -16.787 25.971 1.00 65.44 186 ASN A O 1
ATOM 1470 N N . LEU A 1 187 ? 5.729 -15.167 24.461 1.00 70.75 187 LEU A N 1
ATOM 1471 C CA . LEU A 1 187 ? 4.364 -15.029 23.975 1.00 70.75 187 LEU A CA 1
ATOM 1472 C C . LEU A 1 187 ? 4.246 -15.756 22.638 1.00 70.75 187 LEU A C 1
ATOM 1474 O O . LEU A 1 187 ? 5.112 -15.613 21.775 1.00 70.75 187 LEU A O 1
ATOM 1478 N N . VAL A 1 188 ? 3.170 -16.513 22.474 1.00 75.69 188 VAL A N 1
ATOM 1479 C CA . VAL A 1 188 ? 2.771 -17.139 21.215 1.00 75.69 188 VAL A CA 1
ATOM 1480 C C . VAL A 1 188 ? 1.567 -16.368 20.691 1.00 75.69 188 VAL A C 1
ATOM 1482 O O . VAL A 1 188 ? 0.593 -16.168 21.419 1.00 75.69 188 VAL A O 1
ATOM 1485 N N . SER A 1 189 ? 1.648 -15.911 19.442 1.00 79.00 189 SER A N 1
ATOM 1486 C CA . SER A 1 189 ? 0.490 -15.373 18.728 1.00 79.00 189 SER A CA 1
ATOM 1487 C C . SER A 1 189 ? -0.424 -16.526 18.325 1.00 79.00 189 SER A C 1
ATOM 1489 O O . SER A 1 189 ? 0.021 -17.483 17.692 1.00 79.00 189 SER A O 1
ATOM 1491 N N . GLN A 1 190 ? -1.694 -16.430 18.696 1.00 82.56 190 GLN A N 1
ATOM 1492 C CA . GLN A 1 190 ? -2.754 -17.316 18.242 1.00 82.56 190 GLN A CA 1
ATOM 1493 C C . GLN A 1 190 ? -3.724 -16.500 17.390 1.00 82.56 190 GLN A C 1
ATOM 1495 O O . GLN A 1 190 ? -4.275 -15.517 17.882 1.00 82.56 190 GLN A O 1
ATOM 1500 N N . SER A 1 191 ? -3.942 -16.915 16.143 1.00 84.56 191 SER A N 1
ATOM 1501 C CA . SER A 1 191 ? -5.005 -16.349 15.313 1.00 84.56 191 SER A CA 1
ATOM 1502 C C . SER A 1 191 ? -6.365 -16.831 15.826 1.00 84.56 191 SER A C 1
ATOM 1504 O O . SER A 1 191 ? -6.564 -18.023 16.077 1.00 84.56 191 SER A O 1
ATOM 1506 N N . LEU A 1 192 ? -7.266 -15.880 16.050 1.00 84.31 192 LEU A N 1
ATOM 1507 C CA . LEU A 1 192 ? -8.642 -16.092 16.489 1.00 84.31 192 LEU A CA 1
ATOM 1508 C C . LEU A 1 192 ? -9.616 -16.063 15.309 1.00 84.31 192 LEU A C 1
ATOM 1510 O O . LEU A 1 192 ? -10.611 -16.779 15.339 1.00 84.31 192 LEU A O 1
ATOM 1514 N N . ALA A 1 193 ? -9.344 -15.234 14.298 1.00 85.50 193 ALA A N 1
ATOM 1515 C CA . ALA A 1 193 ? -10.149 -15.134 13.086 1.00 85.50 193 ALA A CA 1
ATOM 1516 C C . ALA A 1 193 ? -9.334 -14.529 11.941 1.00 85.50 193 ALA A C 1
ATOM 1518 O O . ALA A 1 193 ? -8.612 -13.557 12.147 1.00 85.50 193 ALA A O 1
ATOM 1519 N N . GLN A 1 194 ? -9.509 -15.062 10.732 1.00 87.25 194 GLN A N 1
ATOM 1520 C CA . GLN A 1 194 ? -8.858 -14.585 9.510 1.00 87.25 194 GLN A CA 1
ATOM 1521 C C . GLN A 1 194 ? -9.898 -14.361 8.422 1.00 87.25 194 GLN A C 1
ATOM 1523 O O . GLN A 1 194 ? -10.819 -15.163 8.269 1.00 87.25 194 GLN A O 1
ATOM 1528 N N . GLY A 1 195 ? -9.744 -13.284 7.657 1.00 86.31 195 GLY A N 1
ATOM 1529 C CA . GLY A 1 195 ? -10.640 -12.975 6.549 1.00 86.31 195 GLY A CA 1
ATOM 1530 C C . GLY A 1 195 ? -10.665 -11.497 6.183 1.00 86.31 195 GLY A C 1
ATOM 1531 O O . GLY A 1 195 ? -9.767 -10.741 6.542 1.00 86.31 195 GLY A O 1
ATOM 1532 N N . ALA A 1 196 ? -11.697 -11.065 5.466 1.00 86.12 196 ALA A N 1
ATOM 1533 C CA . ALA A 1 196 ? -11.895 -9.658 5.146 1.00 86.12 196 ALA A CA 1
ATOM 1534 C C . ALA A 1 196 ? -12.307 -8.870 6.400 1.00 86.12 196 ALA A C 1
ATOM 1536 O O . ALA A 1 196 ? -13.181 -9.301 7.153 1.00 86.12 196 ALA A O 1
ATOM 1537 N N . LEU A 1 197 ? -11.708 -7.697 6.609 1.00 88.44 197 LEU A N 1
ATOM 1538 C CA . LEU A 1 197 ? -12.055 -6.791 7.707 1.00 88.44 197 LEU A CA 1
ATOM 1539 C C . LEU A 1 197 ? -13.029 -5.730 7.208 1.00 88.44 197 LEU A C 1
ATOM 1541 O O . LEU A 1 197 ? -12.644 -4.861 6.429 1.00 88.44 197 LEU A O 1
ATOM 1545 N N . TRP A 1 198 ? -14.260 -5.766 7.696 1.00 88.56 198 TRP A N 1
ATOM 1546 C CA . TRP A 1 198 ? -15.299 -4.796 7.379 1.00 88.56 198 TRP A CA 1
ATOM 1547 C C . TRP A 1 198 ? -15.437 -3.814 8.532 1.00 88.56 198 TRP A C 1
ATOM 1549 O O . TRP A 1 198 ? -15.590 -4.206 9.687 1.00 88.56 198 TRP A O 1
ATOM 1559 N N . LEU A 1 199 ? -15.379 -2.529 8.216 1.00 89.50 199 LEU A N 1
ATOM 1560 C CA . LEU A 1 199 ? -15.541 -1.440 9.164 1.00 89.50 199 LEU A CA 1
ATOM 1561 C C . LEU A 1 199 ? -16.885 -0.777 8.907 1.00 89.50 199 LEU A C 1
ATOM 1563 O O . LEU A 1 199 ? -17.132 -0.306 7.793 1.00 89.50 199 LEU A O 1
ATOM 1567 N N . THR A 1 200 ? -17.735 -0.738 9.925 1.00 89.12 200 THR A N 1
ATOM 1568 C CA . THR A 1 200 ? -19.038 -0.068 9.882 1.00 89.12 200 THR A CA 1
ATOM 1569 C C . THR A 1 200 ? -19.046 1.126 10.825 1.00 89.12 200 THR A C 1
ATOM 1571 O O . THR A 1 200 ? -18.028 1.472 11.416 1.00 89.12 200 THR A O 1
ATOM 1574 N N . ASP A 1 201 ? -20.192 1.776 10.976 1.00 86.06 201 ASP A N 1
ATOM 1575 C CA . ASP A 1 201 ? -20.409 2.797 11.993 1.00 86.06 201 ASP A CA 1
ATOM 1576 C C . ASP A 1 201 ? -20.584 2.252 13.415 1.00 86.06 201 ASP A C 1
ATOM 1578 O O . ASP A 1 201 ? -20.454 3.010 14.381 1.00 86.06 201 ASP A O 1
ATOM 1582 N N . MET A 1 202 ? -20.822 0.947 13.559 1.00 87.50 202 MET A N 1
ATOM 1583 C CA . MET A 1 202 ? -21.091 0.303 14.846 1.00 87.50 202 MET A CA 1
ATOM 1584 C C . MET A 1 202 ? -19.968 -0.633 15.300 1.00 87.50 202 MET A C 1
ATOM 1586 O O . MET A 1 202 ? -19.660 -0.688 16.499 1.00 87.50 202 MET A O 1
ATOM 1590 N N . ALA A 1 203 ? -19.346 -1.352 14.365 1.00 90.12 203 ALA A N 1
ATOM 1591 C CA . ALA A 1 203 ? -18.466 -2.463 14.684 1.00 90.12 203 ALA A CA 1
ATOM 1592 C C . ALA A 1 203 ? -17.387 -2.726 13.623 1.00 90.12 203 ALA A C 1
ATOM 1594 O O . ALA A 1 203 ? -17.382 -2.198 12.510 1.00 90.12 203 ALA A O 1
ATOM 1595 N N . ILE A 1 204 ? -16.452 -3.591 14.007 1.00 91.44 204 ILE A N 1
ATOM 1596 C CA . ILE A 1 204 ? -15.470 -4.220 13.131 1.00 91.44 204 ILE A CA 1
ATOM 1597 C C . ILE A 1 204 ? -15.906 -5.672 12.945 1.00 91.44 204 ILE A C 1
ATOM 1599 O O . ILE A 1 204 ? -16.056 -6.392 13.934 1.00 91.44 204 ILE A O 1
ATOM 1603 N N . HIS A 1 205 ? -16.073 -6.113 11.702 1.00 89.06 205 HIS A N 1
ATOM 1604 C CA . HIS A 1 205 ? -16.389 -7.501 11.377 1.00 89.06 205 HIS A CA 1
ATOM 1605 C C . HIS A 1 205 ? -15.209 -8.166 10.681 1.00 89.06 205 HIS A C 1
ATOM 1607 O O . HIS A 1 205 ? -14.575 -7.575 9.810 1.00 89.06 205 HIS A O 1
ATOM 1613 N N . ILE A 1 206 ? -14.940 -9.414 11.043 1.00 88.75 206 ILE A N 1
ATOM 1614 C CA . ILE A 1 206 ? -13.961 -10.275 10.383 1.00 88.75 206 ILE A CA 1
ATOM 1615 C C . ILE A 1 206 ? -14.750 -11.368 9.690 1.00 88.75 206 ILE A C 1
ATOM 1617 O O . ILE A 1 206 ? -15.362 -12.206 10.353 1.00 88.75 206 ILE A O 1
ATOM 1621 N N . VAL A 1 207 ? -14.776 -11.319 8.363 1.00 83.94 207 VAL A N 1
ATOM 1622 C CA . VAL A 1 207 ? -15.563 -12.223 7.526 1.00 83.94 207 VAL A CA 1
ATOM 1623 C C . VAL A 1 207 ? -14.624 -13.232 6.883 1.00 83.94 207 VAL A C 1
ATOM 1625 O O . VAL A 1 207 ? -13.811 -12.828 6.048 1.00 83.94 207 VAL A O 1
ATOM 1628 N N . PRO A 1 208 ? -14.701 -14.521 7.248 1.00 79.75 208 PRO A N 1
ATOM 1629 C CA . PRO A 1 208 ? -13.819 -15.527 6.680 1.00 79.75 208 PRO A CA 1
ATOM 1630 C C . PRO A 1 208 ? -14.060 -15.707 5.173 1.00 79.75 208 PRO A C 1
ATOM 1632 O O . PRO A 1 208 ? -15.129 -15.383 4.650 1.00 79.75 208 PRO A O 1
ATOM 1635 N N . GLU A 1 209 ? -13.047 -16.205 4.460 1.00 70.75 209 GLU A N 1
ATOM 1636 C CA . GLU A 1 209 ? -13.149 -16.466 3.020 1.00 70.75 209 GLU A CA 1
ATOM 1637 C C . GLU A 1 209 ? -14.275 -17.470 2.697 1.00 70.75 209 GLU A C 1
ATOM 1639 O O . GLU A 1 209 ? -14.626 -18.340 3.501 1.00 70.75 209 GLU A O 1
ATOM 1644 N N . GLN A 1 210 ? -14.857 -17.341 1.498 1.00 59.53 210 GLN A N 1
ATOM 1645 C CA . GLN A 1 210 ? -15.979 -18.171 1.049 1.00 59.53 210 GLN A CA 1
ATOM 1646 C C . GLN A 1 210 ? -15.655 -19.670 1.177 1.00 59.53 210 GLN A C 1
ATOM 1648 O O . GLN A 1 210 ? -14.703 -20.160 0.576 1.00 59.53 210 GLN A O 1
ATOM 1653 N N . GLY A 1 211 ? -16.477 -20.405 1.935 1.00 50.47 211 GLY A N 1
ATOM 1654 C CA . GLY A 1 211 ? -16.313 -21.845 2.184 1.00 50.47 211 GLY A CA 1
ATOM 1655 C C . GLY A 1 211 ? -16.102 -22.207 3.657 1.00 50.47 211 GLY A C 1
ATOM 1656 O O . GLY A 1 211 ? -16.271 -23.369 4.023 1.00 50.47 211 GLY A O 1
ATOM 1657 N N . VAL A 1 212 ? -15.810 -21.221 4.506 1.00 53.12 212 VAL A N 1
ATOM 1658 C CA . VAL A 1 212 ? -15.873 -21.340 5.969 1.00 53.12 212 VAL A CA 1
ATOM 1659 C C . VAL A 1 212 ? -17.276 -20.928 6.432 1.00 53.12 212 VAL A C 1
ATOM 1661 O O . VAL A 1 212 ? -17.921 -20.078 5.814 1.00 53.12 212 VAL A O 1
ATOM 1664 N N . SER A 1 213 ? -17.801 -21.579 7.470 1.00 50.34 213 SER A N 1
ATOM 1665 C CA . SER A 1 213 ? -19.158 -21.332 7.965 1.00 50.34 213 SER A CA 1
ATOM 1666 C C . SER A 1 213 ? -19.343 -19.856 8.336 1.00 50.34 213 SER A C 1
ATOM 1668 O O . SER A 1 213 ? -18.513 -19.290 9.041 1.00 50.34 213 SER A O 1
ATOM 1670 N N . ALA A 1 214 ? -20.462 -19.236 7.941 1.00 51.53 214 ALA A N 1
ATOM 1671 C CA . ALA A 1 214 ? -20.810 -17.866 8.347 1.00 51.53 214 ALA A CA 1
ATOM 1672 C C . ALA A 1 214 ? -20.897 -17.688 9.881 1.00 51.53 214 ALA A C 1
ATOM 1674 O O . ALA A 1 214 ? -20.927 -16.565 10.371 1.00 51.53 214 ALA A O 1
ATOM 1675 N N . HIS A 1 215 ? -20.920 -18.790 10.639 1.00 50.50 215 HIS A N 1
ATOM 1676 C CA . HIS A 1 215 ? -20.851 -18.807 12.099 1.00 50.50 215 HIS A CA 1
ATOM 1677 C C . HIS A 1 215 ? -19.468 -18.463 12.679 1.00 50.50 215 HIS A C 1
ATOM 1679 O O . HIS A 1 215 ? -19.391 -18.191 13.874 1.00 50.50 215 HIS A O 1
ATOM 1685 N N . ASP A 1 216 ? -18.413 -18.421 11.860 1.00 63.53 216 ASP A N 1
ATOM 1686 C CA . ASP A 1 216 ? -17.049 -18.093 12.299 1.00 63.53 216 ASP A CA 1
ATOM 1687 C C . ASP A 1 216 ? -16.702 -16.601 12.126 1.00 63.53 216 ASP A C 1
ATOM 1689 O O . ASP A 1 216 ? -15.567 -16.187 12.365 1.00 63.53 216 ASP A O 1
ATOM 1693 N N . SER A 1 217 ? -17.663 -15.760 11.717 1.00 71.75 217 SER A N 1
ATOM 1694 C CA . SER A 1 217 ? -17.441 -14.315 11.640 1.00 71.75 217 SER A CA 1
ATOM 1695 C C . SER A 1 217 ? -17.359 -13.694 13.033 1.00 71.75 217 SER A C 1
ATOM 1697 O O . SER A 1 217 ? -18.268 -13.857 13.850 1.00 71.75 217 SER A O 1
ATOM 1699 N N . VAL A 1 218 ? -16.303 -12.924 13.284 1.00 84.62 218 VAL A N 1
ATOM 1700 C CA . VAL A 1 218 ? -16.112 -12.211 14.553 1.00 84.62 218 VAL A CA 1
ATOM 1701 C C . VAL A 1 218 ? -16.601 -10.778 14.412 1.00 84.62 218 VAL A C 1
ATOM 1703 O O . VAL A 1 218 ? -16.246 -10.092 13.456 1.00 84.62 218 VAL A O 1
ATOM 1706 N N . ARG A 1 219 ? -17.383 -10.314 15.388 1.00 87.56 219 ARG A N 1
ATOM 1707 C CA . ARG A 1 219 ? -17.834 -8.926 15.516 1.00 87.56 219 ARG A CA 1
ATOM 1708 C C . ARG A 1 219 ? -17.212 -8.304 16.763 1.00 87.56 219 ARG A C 1
ATOM 1710 O O . ARG A 1 219 ? -17.284 -8.883 17.844 1.00 87.56 219 ARG A O 1
ATOM 1717 N N . ILE A 1 220 ? -16.623 -7.124 16.610 1.00 88.88 220 ILE A N 1
ATOM 1718 C CA . ILE A 1 220 ? -16.096 -6.309 17.706 1.00 88.88 220 ILE A CA 1
ATOM 1719 C C . ILE A 1 220 ? -16.809 -4.964 17.668 1.00 88.88 220 ILE A C 1
ATOM 1721 O O . ILE A 1 220 ? -16.505 -4.119 16.824 1.00 88.88 220 ILE A O 1
ATOM 1725 N N . ASP A 1 221 ? -17.737 -4.744 18.594 1.00 90.00 221 ASP A N 1
ATOM 1726 C CA . ASP A 1 221 ? -18.405 -3.453 18.708 1.00 90.00 221 ASP A CA 1
ATOM 1727 C C . ASP A 1 221 ? -17.417 -2.383 19.184 1.00 90.00 221 ASP A C 1
ATOM 1729 O O . ASP A 1 221 ? -16.676 -2.576 20.156 1.00 90.00 221 ASP A O 1
ATOM 1733 N N . TYR A 1 222 ? -17.477 -1.178 18.601 1.00 90.75 222 TYR A N 1
ATOM 1734 C CA . TYR A 1 222 ? -16.752 -0.022 19.157 1.00 90.75 222 TYR A CA 1
ATOM 1735 C C . TYR A 1 222 ? -17.183 0.264 20.603 1.00 90.75 222 TYR A C 1
ATOM 1737 O O . TYR A 1 222 ? -16.478 0.922 21.378 1.00 90.75 222 TYR A O 1
ATOM 1745 N N . ALA A 1 223 ? -18.355 -0.248 20.997 1.00 87.12 223 ALA A N 1
ATOM 1746 C CA . ALA A 1 223 ? -18.839 -0.204 22.359 1.00 87.12 223 ALA A CA 1
ATOM 1747 C C . ALA A 1 223 ? -17.907 -0.920 23.360 1.00 87.12 223 ALA A C 1
ATOM 1749 O O . ALA A 1 223 ? -17.737 -0.443 24.497 1.00 87.12 223 ALA A O 1
ATOM 1750 N N . ASP A 1 224 ? -17.258 -1.987 22.921 1.00 88.94 224 ASP A N 1
ATOM 1751 C CA . ASP A 1 224 ? -16.500 -2.897 23.774 1.00 88.94 224 ASP A CA 1
ATOM 1752 C C . ASP A 1 224 ? -15.010 -2.596 23.778 1.00 88.94 224 ASP A C 1
ATOM 1754 O O . ASP A 1 224 ? -14.303 -3.013 24.693 1.00 88.94 224 ASP A O 1
ATOM 1758 N N . ILE A 1 225 ? -14.535 -1.793 22.828 1.00 89.88 225 ILE A N 1
ATOM 1759 C CA . ILE A 1 225 ? -13.157 -1.314 22.805 1.00 89.88 225 ILE A CA 1
ATOM 1760 C C . ILE A 1 225 ? -12.951 -0.316 23.957 1.00 89.88 225 ILE A C 1
ATOM 1762 O O . ILE A 1 225 ? -13.646 0.698 24.080 1.00 89.88 225 ILE A O 1
ATOM 1766 N N . TYR A 1 226 ? -12.004 -0.637 24.838 1.00 86.69 226 TYR A N 1
ATOM 1767 C CA . TYR A 1 226 ? -11.544 0.216 25.933 1.00 86.69 226 TYR A CA 1
ATOM 1768 C C . TYR A 1 226 ? -10.400 1.126 25.485 1.00 86.69 226 TYR A C 1
ATOM 1770 O O . TYR A 1 226 ? -10.407 2.322 25.765 1.00 86.69 226 TYR A O 1
ATOM 1778 N N . SER A 1 227 ? -9.421 0.559 24.782 1.00 87.81 227 SER A N 1
ATOM 1779 C CA . SER A 1 227 ? -8.274 1.287 24.249 1.00 87.81 227 SER A CA 1
ATOM 1780 C C . SER A 1 227 ? -7.814 0.659 22.936 1.00 87.81 227 SER A C 1
ATOM 1782 O O . SER A 1 227 ? -8.045 -0.526 22.680 1.00 87.81 227 SER A O 1
ATOM 1784 N N . CYS A 1 228 ? -7.168 1.461 22.093 1.00 91.50 228 CYS A N 1
ATOM 1785 C CA . CYS A 1 228 ? -6.487 0.974 20.903 1.00 91.50 228 CYS A CA 1
ATOM 1786 C C . CYS A 1 228 ? -5.158 1.710 20.708 1.00 91.50 228 CYS A C 1
ATOM 1788 O O . CYS A 1 228 ? -5.038 2.889 21.044 1.00 91.50 228 CYS A O 1
ATOM 1790 N N . THR A 1 229 ? -4.149 1.015 20.187 1.00 90.50 229 THR A N 1
ATOM 1791 C CA . THR A 1 229 ? -2.827 1.582 19.896 1.00 90.50 229 THR A CA 1
ATOM 1792 C C . THR A 1 229 ? -2.279 1.037 18.575 1.00 90.50 229 THR A C 1
ATOM 1794 O O . THR A 1 229 ? -2.546 -0.117 18.227 1.00 90.50 229 THR A O 1
ATOM 1797 N N . PRO A 1 230 ? -1.500 1.829 17.816 1.00 88.62 230 PRO A N 1
ATOM 1798 C CA . PRO A 1 230 ? -0.836 1.331 16.616 1.00 88.62 230 PRO A CA 1
ATOM 1799 C C . PRO A 1 230 ? 0.087 0.149 16.935 1.00 88.62 230 PRO A C 1
ATOM 1801 O O . PRO A 1 230 ? 0.848 0.193 17.904 1.00 88.62 230 PRO A O 1
ATOM 1804 N N . ALA A 1 231 ? 0.052 -0.887 16.098 1.00 84.12 231 ALA A N 1
ATOM 1805 C CA . ALA A 1 231 ? 0.916 -2.058 16.196 1.00 84.12 231 ALA A CA 1
ATOM 1806 C C . ALA A 1 231 ? 1.632 -2.322 14.861 1.00 84.12 231 ALA A C 1
ATOM 1808 O O . ALA A 1 231 ? 1.278 -1.772 13.818 1.00 84.12 231 ALA A O 1
ATOM 1809 N N . SER A 1 232 ? 2.668 -3.165 14.883 1.00 77.19 232 SER A N 1
ATOM 1810 C CA . SER A 1 232 ? 3.368 -3.557 13.655 1.00 77.19 232 SER A CA 1
ATOM 1811 C C . SER A 1 232 ? 2.405 -4.279 12.711 1.00 77.19 232 SER A C 1
ATOM 1813 O O . SER A 1 232 ? 1.969 -5.381 13.023 1.00 77.19 232 SER A O 1
ATOM 1815 N N . GLY A 1 233 ? 2.084 -3.671 11.567 1.00 75.88 233 GLY A N 1
ATOM 1816 C CA . GLY A 1 233 ? 1.163 -4.250 10.583 1.00 75.88 233 GLY A CA 1
ATOM 1817 C C . GLY A 1 233 ? -0.298 -4.303 11.040 1.00 75.88 233 GLY A C 1
ATOM 1818 O O . GLY A 1 233 ? -1.020 -5.194 10.608 1.00 75.88 233 GLY A O 1
ATOM 1819 N N . GLY A 1 234 ? -0.731 -3.422 11.953 1.00 88.75 234 GLY A N 1
ATOM 1820 C CA . GLY A 1 234 ? -2.086 -3.494 12.495 1.00 88.75 234 GLY A CA 1
ATOM 1821 C C . GLY A 1 234 ? -2.399 -2.520 13.630 1.00 88.75 234 GLY A C 1
ATOM 1822 O O . GLY A 1 234 ? -1.736 -1.496 13.809 1.00 88.75 234 GLY A O 1
ATOM 1823 N N . VAL A 1 235 ? -3.411 -2.868 14.421 1.00 92.19 235 VAL A N 1
ATOM 1824 C CA . VAL A 1 235 ? -3.872 -2.124 15.597 1.00 92.19 235 VAL A CA 1
ATOM 1825 C C . VAL A 1 235 ? -4.069 -3.082 16.759 1.00 92.19 235 VAL A C 1
ATOM 1827 O O . VAL A 1 235 ? -4.801 -4.059 16.656 1.00 92.19 235 VAL A O 1
ATOM 1830 N N . SER A 1 236 ? -3.442 -2.782 17.890 1.00 91.12 236 SER A N 1
ATOM 1831 C CA . SER A 1 236 ? -3.727 -3.467 19.143 1.00 91.12 236 SER A CA 1
ATOM 1832 C C . SER A 1 236 ? -5.012 -2.895 19.733 1.00 91.12 236 SER A C 1
ATOM 1834 O O . SER A 1 236 ? -5.116 -1.683 19.906 1.00 91.12 236 SER A O 1
ATOM 1836 N N . VAL A 1 237 ? -5.971 -3.747 20.075 1.00 90.31 237 VAL A N 1
ATOM 1837 C CA . VAL A 1 237 ? -7.238 -3.391 20.719 1.00 90.31 237 VAL A CA 1
ATOM 1838 C C . VAL A 1 237 ? -7.367 -4.108 22.061 1.00 90.31 237 VAL A C 1
ATOM 1840 O O . VAL A 1 237 ? -7.063 -5.293 22.195 1.00 90.31 237 VAL A O 1
ATOM 1843 N N . GLN A 1 238 ? -7.807 -3.378 23.081 1.00 88.50 238 GLN A N 1
ATOM 1844 C CA . GLN A 1 238 ? -8.133 -3.934 24.389 1.00 88.50 238 GLN A CA 1
ATOM 1845 C C . GLN A 1 238 ? -9.643 -3.857 24.590 1.00 88.50 238 GLN A C 1
ATOM 1847 O O . GLN A 1 238 ? -10.216 -2.766 24.547 1.00 88.50 238 GLN A O 1
ATOM 1852 N N . LEU A 1 239 ? -10.287 -5.001 24.823 1.00 86.44 239 LEU A N 1
ATOM 1853 C CA . LEU A 1 239 ? -11.733 -5.080 25.028 1.00 86.44 239 LEU A CA 1
ATOM 1854 C C . LEU A 1 239 ? -12.075 -5.018 26.519 1.00 86.44 239 LEU A C 1
ATOM 1856 O O . LEU A 1 239 ? -11.379 -5.611 27.344 1.00 86.44 239 LEU A O 1
ATOM 1860 N N . LYS A 1 240 ? -13.181 -4.356 26.869 1.00 81.94 240 LYS A N 1
ATOM 1861 C CA . LYS A 1 240 ? -13.655 -4.166 28.254 1.00 81.94 240 LYS A CA 1
ATOM 1862 C C . LYS A 1 240 ? -13.906 -5.471 29.002 1.00 81.94 240 LYS A C 1
ATOM 1864 O O . LYS A 1 240 ? -13.682 -5.533 30.206 1.00 81.94 240 LYS A O 1
ATOM 1869 N N . HIS A 1 241 ? -14.381 -6.488 28.290 1.00 70.56 241 HIS A N 1
ATOM 1870 C CA . HIS A 1 241 ? -14.720 -7.794 28.855 1.00 70.56 241 HIS A CA 1
ATOM 1871 C C . HIS A 1 241 ? -13.547 -8.784 28.828 1.00 70.56 241 HIS A C 1
ATOM 1873 O O . HIS A 1 241 ? -13.632 -9.847 29.436 1.00 70.56 241 HIS A O 1
ATOM 1879 N N . SER A 1 242 ? -12.440 -8.440 28.157 1.00 62.06 242 SER A N 1
ATOM 1880 C CA . SER A 1 242 ? -11.251 -9.292 28.105 1.00 62.06 242 SER A CA 1
ATOM 1881 C C . SER A 1 242 ? -10.372 -9.064 29.335 1.00 62.06 242 SER A C 1
ATOM 1883 O O . SER A 1 242 ? -9.959 -7.943 29.642 1.00 62.06 242 SER A O 1
ATOM 1885 N N . THR A 1 243 ? -10.068 -10.138 30.060 1.00 53.38 243 THR A N 1
ATOM 1886 C CA . THR A 1 243 ? -9.124 -10.110 31.177 1.00 53.38 243 THR A CA 1
ATOM 1887 C C . THR A 1 243 ? -7.710 -9.884 30.635 1.00 53.38 243 THR A C 1
ATOM 1889 O O . THR A 1 243 ? -7.036 -10.821 30.225 1.00 53.38 243 THR A O 1
ATOM 1892 N N . ALA A 1 244 ? -7.273 -8.625 30.621 1.00 58.38 244 ALA A N 1
ATOM 1893 C CA . ALA A 1 244 ? -5.883 -8.165 30.505 1.00 58.38 244 ALA A CA 1
ATOM 1894 C C . ALA A 1 244 ? -5.078 -8.468 29.218 1.00 58.38 244 ALA A C 1
ATOM 1896 O O . ALA A 1 244 ? -3.988 -7.913 29.080 1.00 58.38 244 ALA A O 1
ATOM 1897 N N . VAL A 1 245 ? -5.561 -9.280 28.274 1.00 71.88 245 VAL A N 1
ATOM 1898 C CA . VAL A 1 245 ? -4.801 -9.611 27.054 1.00 71.88 245 VAL A CA 1
ATOM 1899 C C . VAL A 1 245 ? -5.303 -8.790 25.871 1.00 71.88 245 VAL A C 1
ATOM 1901 O O . VAL A 1 245 ? -6.438 -8.946 25.431 1.00 71.88 245 VAL A O 1
ATOM 1904 N N . ALA A 1 246 ? -4.444 -7.911 25.355 1.00 78.00 246 ALA A N 1
ATOM 1905 C CA . ALA A 1 246 ? -4.729 -7.166 24.138 1.00 78.00 246 ALA A CA 1
ATOM 1906 C C . ALA A 1 246 ? -4.767 -8.109 22.926 1.00 78.00 246 ALA A C 1
ATOM 1908 O O . ALA A 1 246 ? -3.922 -8.999 22.788 1.00 78.00 246 ALA A O 1
ATOM 1909 N N . GLN A 1 247 ? -5.736 -7.881 22.049 1.00 88.06 247 GLN A N 1
ATOM 1910 C CA . GLN A 1 247 ? -5.816 -8.518 20.741 1.00 88.06 247 GLN A CA 1
ATOM 1911 C C . GLN A 1 247 ? -5.191 -7.586 19.698 1.00 88.06 247 GLN A C 1
ATOM 1913 O O . GLN A 1 247 ? -5.160 -6.372 19.891 1.00 88.06 247 GLN A O 1
ATOM 1918 N N . ALA A 1 248 ? -4.671 -8.126 18.605 1.00 88.75 248 ALA A N 1
ATOM 1919 C CA . ALA A 1 248 ? -4.079 -7.362 17.518 1.00 88.75 248 ALA A CA 1
ATOM 1920 C C . ALA A 1 248 ? -4.839 -7.638 16.222 1.00 88.75 248 ALA A C 1
ATOM 1922 O O . ALA A 1 248 ? -4.894 -8.771 15.762 1.00 88.75 248 ALA A O 1
ATOM 1923 N N . LEU A 1 249 ? -5.417 -6.590 15.641 1.00 91.25 249 LEU A N 1
ATOM 1924 C CA . LEU A 1 249 ? -6.005 -6.606 14.310 1.00 91.25 249 LEU A CA 1
ATOM 1925 C C . LEU A 1 249 ? -4.915 -6.294 13.290 1.00 91.25 249 LEU A C 1
ATOM 1927 O O . LEU A 1 249 ? -4.463 -5.151 13.201 1.00 91.25 249 LEU A O 1
ATOM 1931 N N . HIS A 1 250 ? -4.496 -7.287 12.523 1.00 90.31 250 HIS A N 1
ATOM 1932 C CA . HIS A 1 250 ? -3.533 -7.148 11.443 1.00 90.31 250 HIS A CA 1
ATOM 1933 C C . HIS A 1 250 ? -4.232 -6.936 10.107 1.00 90.31 250 HIS A C 1
ATOM 1935 O O . HIS A 1 250 ? -5.254 -7.555 9.830 1.00 90.31 250 HIS A O 1
ATOM 1941 N N . CYS A 1 251 ? -3.685 -6.050 9.278 1.00 87.75 251 CYS A N 1
ATOM 1942 C CA . CYS A 1 251 ? -4.157 -5.812 7.915 1.00 87.75 251 CYS A CA 1
ATOM 1943 C C . CYS A 1 251 ? -3.049 -5.184 7.061 1.00 87.75 251 CYS A C 1
ATOM 1945 O O . CYS A 1 251 ? -1.979 -4.820 7.553 1.00 87.75 251 CYS A O 1
ATOM 1947 N N . GLU A 1 252 ? -3.332 -5.018 5.773 1.00 79.88 252 GLU A N 1
ATOM 1948 C CA . GLU A 1 252 ? -2.429 -4.393 4.800 1.00 79.88 252 GLU A CA 1
ATOM 1949 C C . GLU A 1 252 ? -2.107 -2.911 5.087 1.00 79.88 252 GLU A C 1
ATOM 1951 O O . GLU A 1 252 ? -1.045 -2.433 4.688 1.00 79.88 252 GLU A O 1
ATOM 1956 N N . ASP A 1 253 ? -2.975 -2.181 5.803 1.00 85.44 253 ASP A N 1
ATOM 1957 C CA . ASP A 1 253 ? -2.756 -0.777 6.178 1.00 85.44 253 ASP A CA 1
ATOM 1958 C C . ASP A 1 253 ? -3.236 -0.481 7.608 1.00 85.44 253 ASP A C 1
ATOM 1960 O O . ASP A 1 253 ? -4.311 0.075 7.856 1.00 85.44 253 ASP A O 1
ATOM 1964 N N . GLY A 1 254 ? -2.387 -0.827 8.581 1.00 87.19 254 GLY A N 1
ATOM 1965 C CA . GLY A 1 254 ? -2.664 -0.601 10.002 1.00 87.19 254 GLY A CA 1
ATOM 1966 C C . GLY A 1 254 ? -2.867 0.873 10.374 1.00 87.19 254 GLY A C 1
ATOM 1967 O O . GLY A 1 254 ? -3.554 1.170 11.351 1.00 87.19 254 GLY A O 1
ATOM 1968 N N . ARG A 1 255 ? -2.315 1.819 9.596 1.00 87.56 255 ARG A N 1
ATOM 1969 C CA . ARG A 1 255 ? -2.503 3.253 9.855 1.00 87.56 255 ARG A CA 1
ATOM 1970 C C . ARG A 1 255 ? -3.917 3.680 9.481 1.00 87.56 255 ARG A C 1
ATOM 1972 O O . ARG A 1 255 ? -4.540 4.399 10.262 1.00 87.56 255 ARG A O 1
ATOM 1979 N N . LEU A 1 256 ? -4.405 3.254 8.317 1.00 88.69 256 LEU A N 1
ATOM 1980 C CA . LEU A 1 256 ? -5.780 3.510 7.901 1.00 88.69 256 LEU A CA 1
ATOM 1981 C C . LEU A 1 256 ? -6.770 2.840 8.863 1.00 88.69 256 LEU A C 1
ATOM 1983 O O . LEU A 1 256 ? -7.681 3.508 9.351 1.00 88.69 256 LEU A O 1
ATOM 1987 N N . LEU A 1 257 ? -6.538 1.569 9.216 1.00 91.38 257 LEU A N 1
ATOM 1988 C CA . LEU A 1 257 ? -7.358 0.844 10.193 1.00 91.38 257 LEU A CA 1
ATOM 1989 C C . LEU A 1 257 ? -7.448 1.598 11.528 1.00 91.38 257 LEU A C 1
ATOM 1991 O O . LEU A 1 257 ? -8.540 1.794 12.056 1.00 91.38 257 LEU A O 1
ATOM 1995 N N . TYR A 1 258 ? -6.318 2.083 12.051 1.00 92.38 258 TYR A N 1
ATOM 1996 C CA . TYR A 1 258 ? -6.294 2.852 13.297 1.00 92.38 258 TYR A CA 1
ATOM 1997 C C . TYR A 1 258 ? -7.161 4.114 13.227 1.00 92.38 258 TYR A C 1
ATOM 1999 O O . TYR A 1 258 ? -7.901 4.400 14.166 1.00 92.38 258 TYR A O 1
ATOM 2007 N N . GLN A 1 259 ? -7.105 4.858 12.117 1.00 90.56 259 GLN A N 1
ATOM 2008 C CA . GLN A 1 259 ? -7.910 6.073 11.948 1.00 90.56 259 GLN A CA 1
ATOM 2009 C C . GLN A 1 259 ? -9.412 5.775 11.918 1.00 90.56 259 GLN A C 1
ATOM 2011 O O . GLN A 1 259 ? -10.180 6.493 12.553 1.00 90.56 259 GLN A O 1
ATOM 2016 N N . PHE A 1 260 ? -9.832 4.695 11.255 1.00 91.44 260 PHE A N 1
ATOM 2017 C CA . PHE A 1 260 ? -11.235 4.280 11.282 1.00 91.44 260 PHE A CA 1
ATOM 2018 C C . PHE A 1 260 ? -11.704 3.887 12.682 1.00 91.44 260 PHE A C 1
ATOM 2020 O O . PHE A 1 260 ? -12.790 4.286 13.093 1.00 91.44 260 PHE A O 1
ATOM 2027 N N . ILE A 1 261 ? -10.881 3.152 13.438 1.00 92.31 261 ILE A N 1
ATOM 2028 C CA . ILE A 1 261 ? -11.220 2.770 14.815 1.00 92.31 261 ILE A CA 1
ATOM 2029 C C . ILE A 1 261 ? -11.383 4.018 15.693 1.00 92.31 261 ILE A C 1
ATOM 2031 O O . ILE A 1 261 ? -12.342 4.106 16.460 1.00 92.31 261 ILE A O 1
ATOM 2035 N N . LEU A 1 262 ? -10.492 5.008 15.559 1.00 91.81 262 LEU A N 1
ATOM 2036 C CA . LEU A 1 262 ? -10.622 6.279 16.276 1.00 91.81 262 LEU A CA 1
ATOM 2037 C C . LEU A 1 262 ? -11.909 7.029 15.908 1.00 91.81 262 LEU A C 1
ATOM 2039 O O . LEU A 1 262 ? -12.579 7.556 16.797 1.00 91.81 262 LEU A O 1
ATOM 2043 N N . GLU A 1 263 ? -12.272 7.066 14.626 1.00 90.50 263 GLU A N 1
ATOM 2044 C CA . GLU A 1 263 ? -13.506 7.716 14.172 1.00 90.50 263 GLU A CA 1
ATOM 2045 C C . GLU A 1 263 ? -14.760 6.997 14.707 1.00 90.50 263 GLU A C 1
ATOM 2047 O O . GLU A 1 263 ? -15.681 7.658 15.197 1.00 90.50 263 GLU A O 1
ATOM 2052 N N . GLY A 1 264 ? -14.763 5.659 14.731 1.00 88.19 264 GLY A N 1
ATOM 2053 C CA . GLY A 1 264 ? -15.818 4.844 15.351 1.00 88.19 264 GLY A CA 1
ATOM 2054 C C . GLY A 1 264 ? -16.001 5.141 16.840 1.00 88.19 264 GLY A C 1
ATOM 20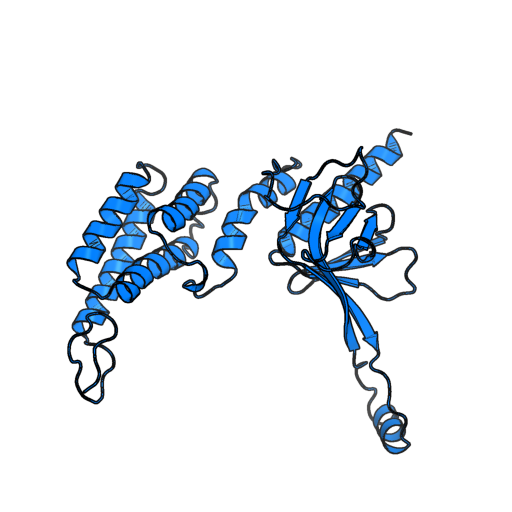55 O O . GLY A 1 264 ? -17.108 5.432 17.306 1.00 88.19 264 GLY A O 1
ATOM 2056 N N . LEU A 1 265 ? -14.896 5.174 17.592 1.00 89.62 265 LEU A N 1
ATOM 2057 C CA . LEU A 1 265 ? -14.901 5.523 19.016 1.00 89.62 265 LEU A CA 1
ATOM 2058 C C . LEU A 1 265 ? -15.419 6.948 19.267 1.00 89.62 265 LEU A C 1
ATOM 2060 O O . LEU A 1 265 ? -16.240 7.161 20.161 1.00 89.62 265 LEU A O 1
ATOM 2064 N N . LYS A 1 266 ? -14.992 7.921 18.456 1.00 88.19 266 LYS A N 1
ATOM 2065 C CA . LYS A 1 266 ? -15.407 9.326 18.574 1.00 88.19 266 LYS A CA 1
ATOM 2066 C C . LYS A 1 266 ? -16.904 9.511 18.324 1.00 88.19 266 LYS A C 1
ATOM 2068 O O . LYS A 1 266 ? -17.575 10.228 19.068 1.00 88.19 266 LYS A O 1
ATOM 2073 N N . ARG A 1 267 ? -17.457 8.867 17.294 1.00 82.00 267 ARG A N 1
ATOM 2074 C CA . ARG A 1 267 ? -18.890 8.969 16.967 1.00 82.00 267 ARG A CA 1
ATOM 2075 C C . ARG A 1 267 ? -19.777 8.357 18.041 1.00 82.00 267 ARG A C 1
ATOM 2077 O O . ARG A 1 267 ? -20.802 8.943 18.385 1.00 82.00 267 ARG A O 1
ATOM 2084 N N . ARG A 1 268 ? -19.336 7.261 18.659 1.00 79.62 268 ARG A N 1
ATOM 2085 C CA . ARG A 1 268 ? -19.988 6.700 19.847 1.00 79.62 268 ARG A CA 1
ATOM 2086 C C . ARG A 1 268 ? -20.045 7.707 21.000 1.00 79.62 268 ARG A C 1
ATOM 2088 O O . ARG A 1 268 ? -21.079 7.836 21.655 1.00 79.62 268 ARG A O 1
ATOM 2095 N N . GLU A 1 269 ? -18.946 8.403 21.287 1.00 78.12 269 GLU A N 1
ATOM 2096 C CA . GLU A 1 269 ? -18.927 9.419 22.348 1.00 78.12 269 GLU A CA 1
ATOM 2097 C C . GLU A 1 269 ? -19.885 10.580 22.065 1.00 78.12 269 GLU A C 1
ATOM 2099 O O . GLU A 1 269 ? -20.523 11.083 22.989 1.00 78.12 269 GLU A O 1
ATOM 2104 N N . LEU A 1 270 ? -20.020 10.984 20.799 1.00 72.25 270 LEU A N 1
ATOM 2105 C CA . LEU A 1 270 ? -20.971 12.016 20.382 1.00 72.25 270 LEU A CA 1
ATOM 2106 C C . LEU A 1 270 ? -22.426 11.548 20.516 1.00 72.25 270 LEU A C 1
ATOM 2108 O O . LEU A 1 270 ? -23.237 12.284 21.075 1.00 72.25 270 LEU A O 1
ATOM 2112 N N . GLY A 1 271 ? -22.743 10.317 20.101 1.00 63.03 271 GLY A N 1
ATOM 2113 C CA . GLY A 1 271 ? -24.081 9.733 20.269 1.00 63.03 271 GLY A CA 1
ATOM 2114 C C . GLY A 1 271 ? -24.500 9.597 21.737 1.00 63.03 271 GLY A C 1
ATOM 2115 O O . GLY A 1 271 ? -25.657 9.814 22.075 1.00 63.03 271 GLY A O 1
ATOM 2116 N N . ARG A 1 272 ? -23.548 9.340 22.646 1.00 58.97 272 ARG A N 1
ATOM 2117 C CA . ARG A 1 272 ? -23.797 9.301 24.101 1.00 58.97 272 ARG A CA 1
ATOM 2118 C C . ARG A 1 272 ? -24.104 10.656 24.735 1.00 58.97 272 ARG A C 1
ATOM 2120 O O . ARG A 1 272 ? -24.665 10.671 25.820 1.00 58.97 272 ARG A O 1
ATOM 2127 N N . LYS A 1 273 ? -23.691 11.768 24.120 1.00 57.66 273 LYS A N 1
ATOM 2128 C CA . LYS A 1 273 ? -23.928 13.128 24.641 1.00 57.66 273 LYS A CA 1
ATOM 2129 C C . LYS A 1 273 ? -25.256 13.731 24.175 1.00 57.66 273 LYS A C 1
ATOM 2131 O O . LYS A 1 273 ? -25.612 14.809 24.636 1.00 57.66 273 LYS A O 1
ATOM 2136 N N . GLN A 1 274 ? -25.940 13.082 23.234 1.00 47.75 274 GLN A N 1
ATOM 2137 C CA . GLN A 1 274 ? -27.226 13.525 22.686 1.00 47.75 274 GLN A CA 1
ATOM 2138 C C . GLN A 1 274 ? -28.436 12.824 23.332 1.00 47.75 274 GLN A C 1
ATOM 2140 O O . GLN A 1 274 ? -29.568 13.119 22.957 1.00 47.75 274 GLN A O 1
ATOM 2145 N N . ILE A 1 275 ? -28.190 11.928 24.293 1.00 42.72 275 ILE A N 1
ATOM 2146 C CA . ILE A 1 275 ? -29.183 11.257 25.146 1.00 42.72 275 ILE A CA 1
ATOM 2147 C C . ILE A 1 275 ? -29.061 11.846 26.550 1.00 42.72 275 ILE A C 1
ATOM 2149 O O . ILE A 1 275 ? -30.114 12.111 27.167 1.00 42.72 275 ILE A O 1
#